Protein AF-A0A7D9E665-F1 (afdb_monomer_lite)

Radius of gyration: 18.68 Å; chains: 1; bounding box: 49×59×42 Å

Secondary structure (DSSP, 8-state):
-------SS-S-HHHHHHHHHHHH---TT----------S-EEEEEEES-EEE--TT-EETTEEPP---SEEEEEEEEEEEES-EEESS-SSTTSSEEEEEEEEEEEES-EEESS-EEEE----SSS---SEEEEEEEES-EEEE-SSTT-TTTSEEEE---TT-EEEEEEEES-EEEE-SS-GGGSEEEEE-TT--GGGEEEBTT-EETT-SSPPBPEEEESSS-PPPBPS-----HHHHH---------PPPP-----

Structure (mmCIF, N/CA/C/O backbone):
data_AF-A0A7D9E665-F1
#
_entry.id   AF-A0A7D9E665-F1
#
loop_
_atom_site.group_PDB
_atom_site.id
_atom_site.type_symbol
_atom_site.label_atom_id
_atom_site.label_alt_id
_atom_site.label_comp_id
_atom_site.label_asym_id
_atom_site.label_entity_id
_atom_site.label_seq_id
_atom_site.pdbx_PDB_ins_code
_atom_site.Cartn_x
_atom_site.Cartn_y
_atom_site.Cartn_z
_atom_site.occupancy
_atom_site.B_iso_or_equiv
_atom_site.auth_seq_id
_atom_site.auth_comp_id
_atom_site.auth_asym_id
_atom_site.auth_atom_id
_atom_site.pdbx_PDB_model_num
ATOM 1 N N . MET A 1 1 ? 23.423 -34.694 -14.752 1.00 39.94 1 MET A N 1
ATOM 2 C CA . MET A 1 1 ? 24.091 -34.025 -13.624 1.00 39.94 1 MET A CA 1
ATOM 3 C C . MET A 1 1 ? 24.308 -32.604 -14.064 1.00 39.94 1 MET A C 1
ATOM 5 O O . MET A 1 1 ? 24.976 -32.438 -15.066 1.00 39.94 1 MET A O 1
ATOM 9 N N . ASP A 1 2 ? 23.634 -31.665 -13.414 1.00 31.16 2 ASP A N 1
ATOM 10 C CA . ASP A 1 2 ? 24.161 -30.336 -13.101 1.00 31.16 2 ASP A CA 1
ATOM 11 C C . ASP A 1 2 ? 23.240 -29.773 -12.018 1.00 31.16 2 ASP A C 1
ATOM 13 O O . ASP A 1 2 ? 22.163 -29.234 -12.264 1.00 31.16 2 ASP A O 1
ATOM 17 N N . ASN A 1 3 ? 23.652 -30.073 -10.786 1.00 37.88 3 ASN A N 1
ATOM 18 C CA . ASN A 1 3 ? 23.242 -29.380 -9.582 1.00 37.88 3 ASN A CA 1
ATOM 19 C C . ASN A 1 3 ? 23.802 -27.963 -9.667 1.00 37.88 3 ASN A C 1
ATOM 21 O O . ASN A 1 3 ? 25.016 -27.817 -9.626 1.00 37.88 3 ASN A O 1
ATOM 25 N N . GLU A 1 4 ? 22.943 -26.952 -9.701 1.00 35.84 4 GLU A N 1
ATOM 26 C CA . GLU A 1 4 ? 23.262 -25.630 -9.153 1.00 35.84 4 GLU A CA 1
ATOM 27 C C . GLU A 1 4 ? 21.950 -24.901 -8.828 1.00 35.84 4 GLU A C 1
ATOM 29 O O . GLU A 1 4 ? 21.468 -24.008 -9.522 1.00 35.84 4 GLU A O 1
ATOM 34 N N . LEU A 1 5 ? 21.338 -25.343 -7.726 1.00 41.25 5 LEU A N 1
ATOM 35 C CA . LEU A 1 5 ? 20.416 -24.539 -6.930 1.00 41.25 5 LEU A CA 1
ATOM 36 C C . LEU A 1 5 ? 21.207 -23.360 -6.345 1.00 41.25 5 LEU A C 1
ATOM 38 O O . LEU A 1 5 ? 21.693 -23.417 -5.220 1.00 41.25 5 LEU A O 1
ATOM 42 N N . GLY A 1 6 ? 21.390 -22.310 -7.139 1.00 48.88 6 GLY A N 1
ATOM 43 C CA . GLY A 1 6 ? 22.057 -21.095 -6.692 1.00 48.88 6 GLY A CA 1
ATOM 44 C C . GLY A 1 6 ? 22.536 -20.252 -7.856 1.00 48.88 6 GLY A C 1
ATOM 45 O O . GLY A 1 6 ? 23.652 -20.425 -8.320 1.00 48.88 6 GLY A O 1
ATOM 46 N N . THR A 1 7 ? 21.735 -19.290 -8.313 1.00 35.81 7 THR A N 1
ATOM 47 C CA . THR A 1 7 ? 22.238 -18.293 -9.264 1.00 35.81 7 THR A CA 1
ATOM 48 C C . THR A 1 7 ? 21.791 -16.898 -8.867 1.00 35.81 7 THR A C 1
ATOM 50 O O . THR A 1 7 ? 20.633 -16.511 -9.004 1.00 35.81 7 THR A O 1
ATOM 53 N N . THR A 1 8 ? 22.766 -16.121 -8.416 1.00 40.16 8 THR A N 1
ATOM 54 C CA . THR A 1 8 ? 22.749 -14.684 -8.122 1.00 40.16 8 THR A CA 1
ATOM 55 C C . THR A 1 8 ? 22.460 -13.793 -9.343 1.00 40.16 8 THR A C 1
ATOM 57 O O . THR A 1 8 ? 22.492 -12.570 -9.217 1.00 40.16 8 THR A O 1
ATOM 60 N N . TYR A 1 9 ? 22.167 -14.362 -10.521 1.00 37.53 9 TYR A N 1
ATOM 61 C CA . TYR A 1 9 ? 21.833 -13.638 -11.750 1.00 37.53 9 TYR A CA 1
ATOM 62 C C . TYR A 1 9 ? 21.209 -14.561 -12.818 1.00 37.53 9 TYR A C 1
ATOM 64 O O . TYR A 1 9 ? 21.547 -15.739 -12.900 1.00 37.53 9 TYR A O 1
ATOM 72 N N . TRP A 1 10 ? 20.340 -14.006 -13.677 1.00 47.50 10 TRP A N 1
ATOM 73 C CA . TRP A 1 10 ? 19.713 -14.713 -14.800 1.00 47.50 10 TRP A CA 1
ATOM 74 C C . TRP A 1 10 ? 20.340 -14.285 -16.139 1.00 47.50 10 TRP A C 1
ATOM 76 O O . TRP A 1 10 ? 20.175 -13.131 -16.533 1.00 47.50 10 TRP A O 1
ATOM 86 N N . PRO A 1 11 ? 21.002 -15.190 -16.889 1.00 42.31 11 PRO A N 1
ATOM 87 C CA . PRO A 1 11 ? 21.784 -14.825 -18.074 1.00 42.31 11 PRO A CA 1
ATOM 88 C C . PRO A 1 11 ? 20.953 -14.315 -19.256 1.00 42.31 11 PRO A C 1
ATOM 90 O O . PRO A 1 11 ? 21.478 -13.601 -20.104 1.00 42.31 11 PRO A O 1
ATOM 93 N N . THR A 1 12 ? 19.664 -14.660 -19.334 1.00 48.09 12 THR A N 1
ATOM 94 C CA . THR A 1 12 ? 18.741 -14.093 -20.327 1.00 48.09 12 THR A CA 1
ATOM 95 C C . THR A 1 12 ? 17.332 -13.970 -19.760 1.00 48.09 12 THR A C 1
ATOM 97 O O . THR A 1 12 ? 16.910 -14.772 -18.921 1.00 48.09 12 THR A O 1
ATOM 100 N N . LEU A 1 13 ? 16.572 -13.010 -20.293 1.00 49.53 13 LEU A N 1
ATOM 101 C CA . LEU A 1 13 ? 15.154 -12.837 -19.985 1.00 49.53 13 LEU A CA 1
ATOM 102 C C . LEU A 1 13 ? 14.343 -14.111 -20.279 1.00 49.53 13 LEU A C 1
ATOM 104 O O . LEU A 1 13 ? 13.532 -14.540 -19.465 1.00 49.53 13 LEU A O 1
ATOM 108 N N . LYS A 1 14 ? 14.626 -14.769 -21.407 1.00 53.44 14 LYS A N 1
ATOM 109 C CA . LYS A 1 14 ? 13.969 -16.018 -21.808 1.00 53.44 14 LYS A CA 1
ATOM 110 C C . LYS A 1 14 ? 14.154 -17.134 -20.775 1.00 53.44 14 LYS A C 1
ATOM 112 O O . LYS A 1 14 ? 13.182 -17.800 -20.443 1.00 53.44 14 LYS A O 1
ATOM 117 N N . ARG A 1 15 ? 15.365 -17.310 -20.226 1.00 57.50 15 ARG A N 1
ATOM 118 C CA . ARG A 1 15 ? 15.629 -18.326 -19.190 1.00 57.50 15 ARG A CA 1
ATOM 119 C C . ARG A 1 15 ? 14.951 -18.005 -17.860 1.00 57.50 15 ARG A C 1
ATOM 121 O O . ARG A 1 15 ? 14.381 -18.910 -17.264 1.00 57.50 15 ARG A O 1
ATOM 128 N N . LYS A 1 16 ? 14.955 -16.734 -17.429 1.00 56.84 16 LYS A N 1
ATOM 129 C CA . LYS A 1 16 ? 14.211 -16.300 -16.231 1.00 56.84 16 LYS A CA 1
ATOM 130 C C . LYS A 1 16 ? 12.720 -16.619 -16.380 1.00 56.84 16 LYS A C 1
ATOM 132 O O . LYS A 1 16 ? 12.120 -17.167 -15.468 1.00 56.84 16 LYS A O 1
ATOM 137 N N . LEU A 1 17 ? 12.145 -1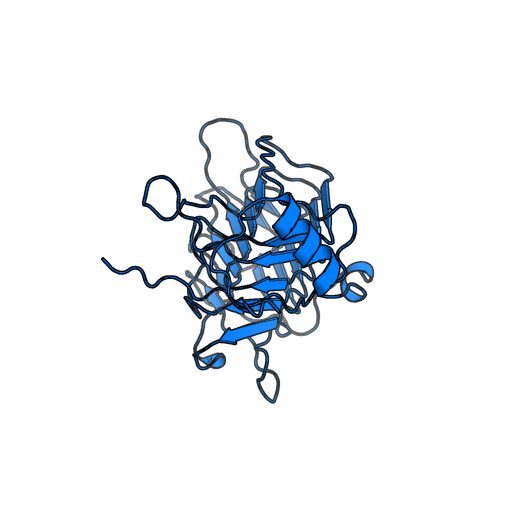6.321 -17.545 1.00 56.56 17 LEU A N 1
ATOM 138 C CA . LEU A 1 17 ? 10.737 -16.590 -17.833 1.00 56.56 17 LEU A CA 1
ATOM 139 C C . LEU A 1 17 ? 10.417 -18.079 -17.879 1.00 56.56 17 LEU A C 1
ATOM 141 O O . LEU A 1 17 ? 9.432 -18.495 -17.291 1.00 56.56 17 LEU A O 1
ATOM 145 N N . GLN A 1 18 ? 11.253 -18.887 -18.529 1.00 60.47 18 GLN A N 1
ATOM 146 C CA . GLN A 1 18 ? 11.070 -20.340 -18.563 1.00 60.47 18 GLN A CA 1
ATOM 147 C C . GLN A 1 18 ? 11.129 -20.958 -17.161 1.00 60.47 18 GLN A C 1
ATOM 149 O O . GLN A 1 18 ? 10.295 -21.795 -16.840 1.00 60.47 18 GLN A O 1
ATOM 154 N N . PHE A 1 19 ? 12.062 -20.515 -16.313 1.00 63.69 19 PHE A N 1
ATOM 155 C CA . PHE A 1 19 ? 12.138 -20.960 -14.921 1.00 63.69 19 PHE A CA 1
ATOM 156 C C . PHE A 1 19 ? 10.894 -20.549 -14.121 1.00 63.69 19 PHE A C 1
ATOM 158 O O . PHE A 1 19 ? 10.254 -21.400 -13.519 1.00 63.69 19 PHE A O 1
ATOM 165 N N . LEU A 1 20 ? 10.502 -19.269 -14.157 1.00 59.12 20 LEU A N 1
ATOM 166 C CA . LEU A 1 20 ? 9.333 -18.784 -13.412 1.00 59.12 20 LEU A CA 1
ATOM 167 C C . LEU A 1 20 ? 8.027 -19.446 -13.883 1.00 59.12 20 LEU A C 1
ATOM 169 O O . LEU A 1 20 ? 7.190 -19.782 -13.055 1.00 59.12 20 LEU A O 1
ATOM 173 N N . LYS A 1 21 ? 7.863 -19.686 -15.189 1.00 61.12 21 LYS A N 1
ATOM 174 C CA . LYS A 1 21 ? 6.714 -20.425 -15.734 1.00 61.12 21 LYS A CA 1
ATOM 175 C C . LYS A 1 21 ? 6.645 -21.852 -15.202 1.00 61.12 21 LYS A C 1
ATOM 177 O O . LYS A 1 21 ? 5.575 -22.291 -14.801 1.00 61.12 21 LYS A O 1
ATOM 182 N N . ASN A 1 22 ? 7.779 -22.547 -15.166 1.00 66.00 22 ASN A N 1
ATOM 183 C CA . ASN A 1 22 ? 7.822 -23.957 -14.793 1.00 66.00 22 ASN A CA 1
ATOM 184 C C . ASN A 1 22 ? 7.747 -24.182 -13.275 1.00 66.00 22 ASN A C 1
ATOM 186 O O . ASN A 1 22 ? 7.081 -25.110 -12.838 1.00 66.00 22 ASN A O 1
ATOM 190 N N . GLU A 1 23 ? 8.407 -23.344 -12.474 1.00 65.06 23 GLU A N 1
ATOM 191 C CA . GLU A 1 23 ? 8.486 -23.529 -11.016 1.00 65.06 23 GLU A CA 1
ATOM 192 C C . GLU A 1 23 ? 7.331 -22.859 -10.261 1.00 65.06 23 GLU A C 1
ATOM 194 O O . GLU A 1 23 ? 6.952 -23.307 -9.183 1.00 65.06 23 GLU A O 1
ATOM 199 N N . LEU A 1 24 ? 6.766 -21.777 -10.810 1.00 59.22 24 LEU A N 1
ATOM 200 C CA . LEU A 1 24 ? 5.690 -21.013 -10.169 1.00 59.22 24 LEU A CA 1
ATOM 201 C C . LEU A 1 24 ? 4.350 -21.120 -10.916 1.00 59.22 24 LEU A C 1
ATOM 203 O O . LEU A 1 24 ? 3.408 -20.423 -10.548 1.00 59.22 24 LEU A O 1
ATOM 207 N N . ASN A 1 25 ? 4.250 -21.977 -11.944 1.00 60.62 25 ASN A N 1
ATOM 208 C CA . ASN A 1 25 ? 3.056 -22.154 -12.786 1.00 60.62 25 ASN A CA 1
ATOM 209 C C . ASN A 1 25 ? 2.488 -20.828 -13.332 1.00 60.62 25 ASN A C 1
ATOM 211 O O . ASN A 1 25 ? 1.275 -20.619 -13.365 1.00 60.62 25 ASN A O 1
ATOM 215 N N . LEU A 1 26 ? 3.369 -19.912 -13.735 1.00 56.44 26 LEU A N 1
ATOM 216 C CA . LEU A 1 26 ? 2.976 -18.612 -14.281 1.00 56.44 26 LEU A CA 1
ATOM 217 C C . LEU A 1 26 ? 2.446 -18.745 -15.716 1.00 56.44 26 LEU A C 1
ATOM 219 O O . LEU A 1 26 ? 3.029 -19.455 -16.538 1.00 56.44 26 LEU A O 1
ATOM 223 N N . CYS A 1 27 ? 1.369 -18.025 -16.033 1.00 44.09 27 CYS A N 1
ATOM 224 C CA . CYS A 1 27 ? 0.785 -17.990 -17.376 1.00 44.09 27 CYS A CA 1
ATOM 225 C C . CYS A 1 27 ? 1.640 -17.156 -18.348 1.00 44.09 27 CYS A C 1
ATOM 227 O O . CYS A 1 27 ? 2.520 -16.387 -17.948 1.00 44.09 27 CYS A O 1
ATOM 229 N N . ASP A 1 28 ? 1.384 -17.306 -19.652 1.00 41.88 28 ASP A N 1
ATOM 230 C CA . ASP A 1 28 ? 2.263 -16.808 -20.716 1.00 41.88 28 ASP A CA 1
ATOM 231 C C . ASP A 1 28 ? 2.523 -15.289 -20.722 1.00 41.88 28 ASP A C 1
ATOM 233 O O . ASP A 1 28 ? 3.567 -14.873 -21.234 1.00 41.88 28 ASP A O 1
ATOM 237 N N . ASP A 1 29 ? 1.669 -14.500 -20.067 1.00 39.62 29 ASP A N 1
ATOM 238 C CA . ASP A 1 29 ? 1.711 -13.031 -20.036 1.00 39.62 29 ASP A CA 1
ATOM 239 C C . ASP A 1 29 ? 2.678 -12.431 -18.995 1.00 39.62 29 ASP A C 1
ATOM 241 O O . ASP A 1 29 ? 2.885 -11.216 -18.926 1.00 39.62 29 ASP A O 1
ATOM 245 N N . GLN A 1 30 ? 3.337 -13.260 -18.187 1.00 48.53 30 GLN A N 1
ATOM 246 C CA . GLN A 1 30 ? 4.165 -12.793 -17.071 1.00 48.53 30 GLN A CA 1
ATOM 247 C C . GLN A 1 30 ? 5.642 -12.662 -17.479 1.00 48.53 30 GLN A C 1
ATOM 249 O O . GLN A 1 30 ? 6.515 -13.390 -17.015 1.00 48.53 30 GLN A O 1
ATOM 254 N N . GLY A 1 31 ? 5.887 -11.714 -18.394 1.00 40.06 31 GLY A N 1
ATOM 255 C CA . GLY A 1 31 ? 7.179 -11.193 -18.865 1.00 40.06 31 GLY A CA 1
ATOM 256 C C . GLY A 1 31 ? 7.863 -10.239 -17.873 1.00 40.06 31 GLY A C 1
ATOM 257 O O . GLY A 1 31 ? 7.204 -9.584 -17.081 1.00 40.06 31 GLY A O 1
ATOM 258 N N . PHE A 1 32 ? 9.188 -10.071 -17.917 1.00 41.19 32 PHE A N 1
ATOM 259 C CA . PHE A 1 32 ? 9.800 -8.848 -17.372 1.00 41.19 32 PHE A CA 1
ATOM 260 C C . PHE A 1 32 ? 9.382 -7.686 -18.275 1.00 41.19 32 PHE A C 1
ATOM 262 O O . PHE A 1 32 ? 9.813 -7.613 -19.427 1.00 41.19 32 PHE A O 1
ATOM 269 N N . TRP A 1 33 ? 8.554 -6.790 -17.754 1.00 42.81 33 TRP A N 1
ATOM 270 C CA . TRP A 1 33 ? 8.136 -5.588 -18.456 1.00 42.81 33 TRP A CA 1
ATOM 271 C C . TRP A 1 33 ? 8.992 -4.416 -17.982 1.00 42.81 33 TRP A C 1
ATOM 273 O O . TRP A 1 33 ? 9.065 -4.126 -16.791 1.00 42.81 33 TRP A O 1
ATOM 283 N N . LYS A 1 34 ? 9.628 -3.708 -18.919 1.00 36.47 34 LYS A N 1
ATOM 284 C CA . LYS A 1 34 ? 10.041 -2.321 -18.691 1.00 36.47 34 LYS A CA 1
ATOM 285 C C . LYS A 1 34 ? 8.936 -1.439 -19.259 1.00 36.47 34 LYS A C 1
ATOM 287 O O . LYS A 1 34 ? 9.065 -0.935 -20.370 1.00 36.47 34 LYS A O 1
ATOM 292 N N . SER A 1 35 ? 7.819 -1.317 -18.548 1.00 38.91 35 SER A N 1
ATOM 293 C CA . SER A 1 35 ? 6.768 -0.381 -18.944 1.00 38.91 35 SER A CA 1
ATOM 294 C C . SER A 1 35 ? 7.037 0.985 -18.326 1.00 38.91 35 SER A C 1
ATOM 296 O O . SER A 1 35 ? 7.153 1.113 -17.111 1.00 38.91 35 SER A O 1
ATOM 298 N N . SER A 1 36 ? 7.093 2.016 -19.160 1.00 37.44 36 SER A N 1
ATOM 299 C CA . SER A 1 36 ? 6.864 3.397 -18.749 1.00 37.44 36 SER A CA 1
ATOM 300 C C . SER A 1 36 ? 5.501 3.817 -19.287 1.00 37.44 36 SER A C 1
ATOM 302 O O . SER A 1 36 ? 5.356 3.944 -20.501 1.00 37.44 36 SER A O 1
ATOM 304 N N . ILE A 1 37 ? 4.525 4.081 -18.419 1.00 43.88 37 ILE A N 1
ATOM 305 C CA . ILE A 1 37 ? 3.397 4.943 -18.788 1.00 43.88 37 ILE A CA 1
ATOM 306 C C . ILE A 1 37 ? 3.675 6.295 -18.133 1.00 43.88 37 ILE A C 1
ATOM 308 O O . ILE A 1 37 ? 3.312 6.551 -16.993 1.00 43.88 37 ILE A O 1
ATOM 312 N N . TYR A 1 38 ? 4.392 7.160 -18.857 1.00 51.09 38 TYR A N 1
ATOM 313 C CA . TYR A 1 38 ? 4.547 8.573 -18.503 1.00 51.09 38 TYR A CA 1
ATOM 314 C C . TYR A 1 38 ? 3.425 9.379 -19.169 1.00 51.09 38 TYR A C 1
ATOM 316 O O . TYR A 1 38 ? 3.666 10.241 -20.013 1.00 51.09 38 TYR A O 1
ATOM 324 N N . HIS A 1 39 ? 2.176 9.075 -18.818 1.00 49.81 39 HIS A N 1
ATOM 325 C CA . HIS A 1 39 ? 1.048 9.942 -19.137 1.00 49.81 39 HIS A CA 1
ATOM 326 C C . HIS A 1 39 ? 0.684 10.757 -17.899 1.00 49.81 39 HIS A C 1
ATOM 328 O O . HIS A 1 39 ? 0.746 10.290 -16.765 1.00 49.81 39 HIS A O 1
ATOM 334 N N . GLY A 1 40 ? 0.396 12.041 -18.116 1.00 61.50 40 GLY A N 1
ATOM 335 C CA . GLY A 1 40 ? 0.148 12.986 -17.033 1.00 61.50 40 GLY A CA 1
ATOM 336 C C . GLY A 1 40 ? -1.125 12.705 -16.238 1.00 61.50 40 GLY A C 1
ATOM 337 O O . GLY A 1 40 ? -1.215 13.268 -15.156 1.00 61.50 40 GLY A O 1
ATOM 338 N N . PHE A 1 41 ? -2.034 11.876 -16.772 1.00 74.62 41 PHE A N 1
ATOM 339 C CA . PHE A 1 41 ? -3.345 11.517 -16.230 1.00 74.62 41 PHE A CA 1
ATOM 340 C C . PHE A 1 41 ? -3.645 10.039 -16.492 1.00 74.62 41 PHE A C 1
ATOM 342 O O . PHE A 1 41 ? -3.319 9.548 -17.574 1.00 74.62 41 PHE A O 1
ATOM 349 N N . ASN A 1 42 ? -4.256 9.357 -15.523 1.00 73.94 42 ASN A N 1
ATOM 350 C CA . ASN A 1 42 ? -4.575 7.926 -15.583 1.00 73.94 42 ASN A CA 1
ATOM 351 C C . ASN A 1 42 ? -6.032 7.708 -15.162 1.00 73.94 42 ASN A C 1
ATOM 353 O O . ASN A 1 42 ? -6.310 7.574 -13.975 1.00 73.94 42 ASN A O 1
ATOM 357 N N . ASN A 1 43 ? -6.956 7.697 -16.117 1.00 80.25 43 ASN A N 1
ATOM 358 C CA . ASN A 1 43 ? -8.383 7.601 -15.813 1.00 80.25 43 ASN A CA 1
ATOM 359 C C . ASN A 1 43 ? -8.934 6.223 -16.182 1.00 80.25 43 ASN A C 1
ATOM 361 O O . ASN A 1 43 ? -8.401 5.591 -17.098 1.00 80.25 43 ASN A O 1
ATOM 365 N N . ASP A 1 44 ? -9.982 5.784 -15.483 1.00 80.25 44 ASP A N 1
ATOM 366 C CA . ASP A 1 44 ? -10.772 4.583 -15.795 1.00 80.25 44 ASP A CA 1
ATOM 367 C C . ASP A 1 44 ? -9.885 3.355 -16.046 1.00 80.25 44 ASP A C 1
ATOM 369 O O . ASP A 1 44 ? -10.003 2.645 -17.047 1.00 80.25 44 ASP A O 1
ATOM 373 N N . SER A 1 45 ? -8.904 3.165 -15.163 1.00 79.00 45 SER A N 1
ATOM 374 C CA . SER A 1 45 ? -7.803 2.222 -15.357 1.00 79.00 45 SER A CA 1
ATOM 375 C C . SER A 1 45 ? -7.841 1.123 -14.304 1.00 79.00 45 SER A C 1
ATOM 377 O O . SER A 1 45 ? -8.034 1.388 -13.121 1.00 79.00 45 SER A O 1
ATOM 379 N N . ALA A 1 46 ? -7.588 -0.112 -14.724 1.00 80.12 46 ALA A N 1
ATOM 380 C CA . ALA A 1 46 ? -7.487 -1.259 -13.834 1.00 80.12 46 ALA A CA 1
ATOM 381 C C . ALA A 1 46 ? -6.132 -1.949 -14.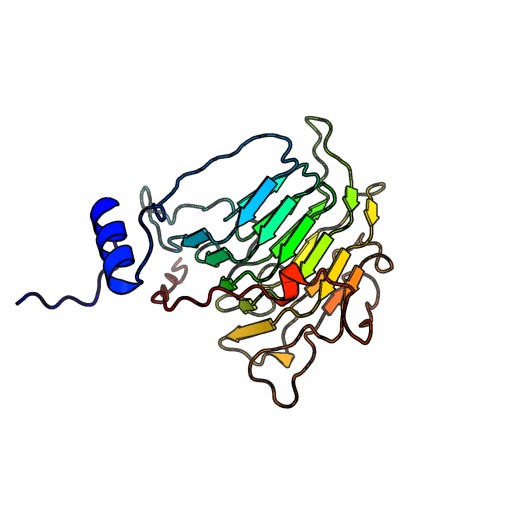033 1.00 80.12 46 ALA A C 1
ATOM 383 O O . ALA A 1 46 ? -5.746 -2.272 -15.158 1.00 80.12 46 ALA A O 1
ATOM 384 N N . ILE A 1 47 ? -5.393 -2.150 -12.943 1.00 82.44 47 ILE A N 1
ATOM 385 C CA . ILE A 1 47 ? -4.128 -2.886 -12.909 1.00 82.44 47 ILE A CA 1
ATOM 386 C C . ILE A 1 47 ? -4.319 -4.028 -11.923 1.00 82.44 47 ILE A C 1
ATOM 388 O O . ILE A 1 47 ? -4.266 -3.829 -10.709 1.00 82.44 47 ILE A O 1
ATOM 392 N N . GLU A 1 48 ? -4.579 -5.217 -12.454 1.00 81.69 48 GLU A N 1
ATOM 393 C CA . GLU A 1 48 ? -5.092 -6.324 -11.652 1.00 81.69 48 GLU A CA 1
ATOM 394 C C . GLU A 1 48 ? -4.295 -7.606 -11.887 1.00 81.69 48 GLU A C 1
ATOM 396 O O . GLU A 1 48 ? -3.915 -7.897 -13.023 1.00 81.69 48 GLU A O 1
ATOM 401 N N . LYS A 1 49 ? -4.066 -8.393 -10.828 1.00 80.62 49 LYS A N 1
ATOM 402 C CA . LYS A 1 49 ? -3.514 -9.763 -10.924 1.00 80.62 49 LYS A CA 1
ATOM 403 C C . LYS A 1 49 ? -2.111 -9.856 -11.541 1.00 80.62 49 LYS A C 1
ATOM 405 O O . LYS A 1 49 ? -1.747 -10.870 -12.139 1.00 80.62 49 LYS A O 1
ATOM 410 N N . ASN A 1 50 ? -1.293 -8.813 -11.386 1.00 79.75 50 ASN A N 1
ATOM 411 C CA . ASN A 1 50 ? 0.075 -8.770 -11.911 1.00 79.75 50 ASN A CA 1
ATOM 412 C C . ASN A 1 50 ? 1.123 -9.195 -10.876 1.00 79.75 50 ASN A C 1
ATOM 414 O O . ASN A 1 50 ? 0.914 -9.111 -9.667 1.00 79.75 50 ASN A O 1
ATOM 418 N N . ILE A 1 51 ? 2.307 -9.573 -11.367 1.00 82.44 51 ILE A N 1
ATOM 419 C CA . ILE A 1 51 ? 3.504 -9.816 -10.552 1.00 82.44 51 ILE A CA 1
ATOM 420 C C . ILE A 1 51 ? 4.568 -8.772 -10.904 1.00 82.44 51 ILE A C 1
ATOM 422 O O . ILE A 1 51 ? 5.237 -8.857 -11.934 1.00 82.44 51 ILE A O 1
ATOM 426 N N . PHE A 1 52 ? 4.777 -7.814 -10.009 1.00 83.25 52 PHE A N 1
ATOM 427 C CA . PHE A 1 52 ? 5.875 -6.855 -10.036 1.00 83.25 52 PHE A CA 1
ATOM 428 C C . PHE A 1 52 ? 7.043 -7.412 -9.214 1.00 83.25 52 PHE A C 1
ATOM 430 O O . PHE A 1 52 ? 7.100 -7.265 -7.995 1.00 83.25 52 PHE A O 1
ATOM 437 N N . ASN A 1 53 ? 7.991 -8.073 -9.881 1.00 79.69 53 ASN A N 1
ATOM 438 C CA . ASN A 1 53 ? 9.161 -8.679 -9.237 1.00 79.69 53 ASN A CA 1
ATOM 439 C C . ASN A 1 53 ? 10.454 -7.961 -9.648 1.00 79.69 53 ASN A C 1
ATOM 441 O O . ASN A 1 53 ? 11.148 -8.365 -10.594 1.00 79.69 53 ASN A O 1
ATOM 445 N N . GLY A 1 54 ? 10.756 -6.880 -8.928 1.00 76.62 54 GLY A N 1
ATOM 446 C CA . GLY A 1 54 ? 11.992 -6.123 -9.053 1.00 76.62 54 GLY A CA 1
ATOM 447 C C . GLY A 1 54 ? 13.203 -6.929 -8.582 1.00 76.62 54 GLY A C 1
ATOM 448 O O . GLY A 1 54 ? 13.115 -7.773 -7.693 1.00 76.62 54 GLY A O 1
ATOM 449 N N . SER A 1 55 ? 14.360 -6.674 -9.193 1.00 73.44 55 SER A N 1
ATOM 450 C CA . SER A 1 55 ? 15.638 -7.231 -8.740 1.00 73.44 55 SER A CA 1
ATOM 451 C C . SER A 1 55 ? 16.319 -6.204 -7.830 1.00 73.44 55 SER A C 1
ATOM 453 O O . SER A 1 55 ? 16.922 -5.264 -8.360 1.00 73.44 55 SER A O 1
ATOM 455 N N . PRO A 1 56 ? 16.262 -6.345 -6.491 1.00 64.88 56 PRO A N 1
ATOM 456 C CA . PRO A 1 56 ? 16.796 -5.340 -5.570 1.00 64.88 56 PRO A CA 1
ATOM 457 C C . PRO A 1 56 ? 18.295 -5.101 -5.795 1.00 64.88 56 PRO A C 1
ATOM 459 O O . PRO A 1 56 ? 18.739 -3.959 -5.768 1.00 64.88 56 PRO A O 1
ATOM 462 N N . ASN A 1 57 ? 19.035 -6.147 -6.177 1.00 69.19 57 ASN A N 1
ATOM 463 C CA . ASN A 1 57 ? 20.484 -6.126 -6.401 1.00 69.19 57 ASN A CA 1
ATOM 464 C C . ASN A 1 57 ? 20.899 -5.993 -7.881 1.00 69.19 57 ASN A C 1
ATOM 466 O O . ASN A 1 57 ? 21.984 -6.444 -8.248 1.00 69.19 57 ASN A O 1
ATOM 470 N N . TYR A 1 58 ? 20.046 -5.468 -8.769 1.00 69.56 58 TYR A N 1
ATOM 471 C CA . TYR A 1 58 ? 20.449 -5.288 -10.169 1.00 69.56 58 TYR A CA 1
ATOM 472 C C . TYR A 1 58 ? 21.601 -4.276 -10.256 1.00 69.56 58 TYR A C 1
ATOM 474 O O . TYR A 1 58 ? 21.448 -3.138 -9.830 1.00 69.56 58 TYR A O 1
ATOM 482 N N . VAL A 1 59 ? 22.754 -4.697 -10.785 1.00 66.88 59 VAL A N 1
ATOM 483 C CA . VAL A 1 59 ? 23.944 -3.851 -10.946 1.00 66.88 59 VAL A CA 1
ATOM 484 C C . VAL A 1 59 ? 24.094 -3.463 -12.410 1.00 66.88 59 VAL A C 1
ATOM 486 O O . VAL A 1 59 ? 24.118 -4.327 -13.287 1.00 66.88 59 VAL A O 1
ATOM 489 N N . ARG A 1 60 ? 24.266 -2.168 -12.668 1.00 68.50 60 ARG A N 1
ATOM 490 C CA . ARG A 1 60 ? 24.583 -1.616 -13.984 1.00 68.50 60 ARG A CA 1
ATOM 491 C C . ARG A 1 60 ? 25.752 -0.652 -13.837 1.00 68.50 60 ARG A C 1
ATOM 493 O O . ARG A 1 60 ? 25.762 0.180 -12.940 1.00 68.50 60 ARG A O 1
ATOM 500 N N . ASN A 1 61 ? 26.757 -0.782 -14.702 1.00 80.06 61 ASN A N 1
ATOM 501 C CA . ASN A 1 61 ? 27.974 0.043 -14.671 1.00 80.06 61 ASN A CA 1
ATOM 502 C C . ASN A 1 61 ? 28.685 0.070 -13.299 1.00 80.06 61 ASN A C 1
ATOM 504 O O . ASN A 1 61 ? 29.249 1.085 -12.908 1.00 80.06 61 ASN A O 1
ATOM 508 N N . GLY A 1 62 ? 28.662 -1.049 -12.567 1.00 77.88 62 GLY A N 1
ATOM 509 C CA . GLY A 1 62 ? 29.359 -1.192 -11.283 1.00 77.88 62 GLY A CA 1
ATOM 510 C C . GLY A 1 62 ? 28.601 -0.666 -10.059 1.00 77.88 62 GLY A C 1
ATOM 511 O O . GLY A 1 62 ? 29.071 -0.870 -8.945 1.00 77.88 62 GLY A O 1
ATOM 512 N N . SER A 1 63 ? 27.420 -0.067 -10.231 1.00 74.44 63 SER A N 1
ATOM 513 C CA . SER A 1 63 ? 26.552 0.389 -9.138 1.00 74.44 63 SER A CA 1
ATOM 514 C C . SER A 1 63 ? 25.216 -0.348 -9.133 1.00 74.44 63 SER A C 1
ATOM 516 O O . SER A 1 63 ? 24.731 -0.764 -10.188 1.00 74.44 63 SER A O 1
ATOM 518 N N . ILE A 1 64 ? 24.596 -0.485 -7.959 1.00 71.81 64 ILE A N 1
ATOM 519 C CA . ILE A 1 64 ? 23.193 -0.908 -7.871 1.00 71.81 64 ILE A CA 1
ATOM 520 C C . ILE A 1 64 ? 22.347 0.118 -8.636 1.00 71.81 64 ILE A C 1
ATOM 522 O O . ILE A 1 64 ? 22.435 1.317 -8.378 1.00 71.81 64 ILE A O 1
ATOM 526 N N . GLU A 1 65 ? 21.573 -0.350 -9.612 1.00 73.56 65 GLU A N 1
ATOM 527 C CA . GLU A 1 65 ? 20.697 0.498 -10.414 1.00 73.56 65 GLU A CA 1
ATOM 528 C C . GLU A 1 65 ? 19.558 1.009 -9.529 1.00 73.56 65 GLU A C 1
ATOM 530 O O . GLU A 1 65 ? 18.845 0.240 -8.867 1.00 73.56 65 GLU A O 1
ATOM 535 N N . HIS A 1 66 ? 19.370 2.323 -9.564 1.00 76.12 66 HIS A N 1
ATOM 536 C CA . HIS A 1 66 ? 18.221 2.962 -8.955 1.00 76.12 66 HIS A CA 1
ATOM 537 C C . HIS A 1 66 ? 16.933 2.532 -9.665 1.00 76.12 66 HIS A C 1
ATOM 539 O O . HIS A 1 66 ? 16.845 2.560 -10.895 1.00 76.12 66 HIS A O 1
ATOM 545 N N . LYS A 1 67 ? 15.921 2.152 -8.887 1.00 77.94 67 LYS A N 1
ATOM 546 C CA . LYS A 1 67 ? 14.609 1.751 -9.395 1.00 77.94 67 LYS A CA 1
ATOM 547 C C . LYS A 1 67 ? 13.609 2.819 -8.973 1.00 77.94 67 LYS A C 1
ATOM 549 O O . LYS A 1 67 ? 13.404 3.000 -7.783 1.00 77.94 67 LYS A O 1
ATOM 554 N N . ASP A 1 68 ? 13.014 3.508 -9.940 1.00 78.62 68 ASP A N 1
ATOM 555 C CA . ASP A 1 68 ? 12.016 4.553 -9.686 1.00 78.62 68 ASP A CA 1
ATOM 556 C C . ASP A 1 68 ? 10.604 3.953 -9.712 1.00 78.62 68 ASP A C 1
ATOM 558 O O . ASP A 1 68 ? 10.026 3.781 -10.781 1.00 78.62 68 ASP A O 1
ATOM 562 N N . HIS A 1 69 ? 10.101 3.623 -8.524 1.00 87.50 69 HIS A N 1
ATOM 563 C CA . HIS A 1 69 ? 8.786 3.079 -8.175 1.00 87.50 69 HIS A CA 1
ATOM 564 C C . HIS A 1 69 ? 8.419 1.749 -8.859 1.00 87.50 69 HIS A C 1
ATOM 566 O O . HIS A 1 69 ? 8.802 1.468 -9.993 1.00 87.50 69 HIS A O 1
ATOM 572 N N . ALA A 1 70 ? 7.669 0.883 -8.169 1.00 87.50 70 ALA A N 1
ATOM 573 C CA . ALA A 1 70 ? 7.092 -0.299 -8.817 1.00 87.50 70 ALA A CA 1
ATOM 574 C C . ALA A 1 70 ? 5.980 0.127 -9.771 1.00 87.50 70 ALA A C 1
ATOM 576 O O . ALA A 1 70 ? 5.903 -0.318 -10.916 1.00 87.50 70 ALA A O 1
ATOM 577 N N . VAL A 1 71 ? 5.146 1.039 -9.275 1.00 88.38 71 VAL A N 1
ATOM 578 C CA . VAL A 1 71 ? 4.037 1.647 -9.993 1.00 88.38 71 VAL A CA 1
ATOM 579 C C . VAL A 1 71 ? 3.938 3.100 -9.556 1.00 88.38 71 VAL A C 1
ATOM 581 O O . VAL A 1 71 ? 4.032 3.397 -8.365 1.00 88.38 71 VAL A O 1
ATOM 584 N N . TYR A 1 72 ? 3.734 4.006 -10.512 1.00 86.88 72 TYR A N 1
ATOM 585 C CA . TYR A 1 72 ? 3.518 5.421 -10.231 1.00 86.88 72 TYR A CA 1
ATOM 586 C C . TYR A 1 72 ? 2.240 5.921 -10.912 1.00 86.88 72 TYR A C 1
ATOM 588 O O . TYR A 1 72 ? 2.218 6.216 -12.104 1.00 86.88 72 TYR A O 1
ATOM 596 N N . LEU A 1 73 ? 1.176 6.021 -10.121 1.00 86.81 73 LEU A N 1
ATOM 597 C CA . LEU A 1 73 ? -0.150 6.487 -10.506 1.00 86.81 73 LEU A CA 1
ATOM 598 C C . LEU A 1 73 ? -0.230 7.995 -10.268 1.00 86.81 73 LEU A C 1
ATOM 600 O O . LEU A 1 73 ? 0.011 8.473 -9.157 1.00 86.81 73 LEU A O 1
ATOM 604 N N . LYS A 1 74 ? -0.544 8.762 -11.311 1.00 85.06 74 LYS A N 1
ATOM 605 C CA . LYS A 1 74 ? -0.520 10.229 -11.271 1.00 85.06 74 LYS A CA 1
ATOM 606 C C . LYS A 1 74 ? -1.764 10.816 -11.932 1.00 85.06 74 LYS A C 1
ATOM 608 O O . LYS A 1 74 ? -2.069 10.412 -13.049 1.00 85.06 74 LYS A O 1
ATOM 613 N N . ALA A 1 75 ? -2.402 11.809 -11.302 1.00 87.44 75 ALA A N 1
ATOM 614 C CA . ALA A 1 75 ? -3.553 12.528 -11.878 1.00 87.44 75 ALA A CA 1
ATOM 615 C C . ALA A 1 75 ? -4.635 11.558 -12.353 1.00 87.44 75 ALA A C 1
ATOM 617 O O . ALA A 1 75 ? -5.013 11.540 -13.522 1.00 87.44 75 ALA A O 1
ATOM 618 N N . PHE A 1 76 ? -5.030 10.677 -11.444 1.00 88.31 76 PHE A N 1
ATOM 619 C CA . PHE A 1 76 ? -5.954 9.603 -11.749 1.00 88.31 76 PHE A CA 1
ATOM 620 C C . PHE A 1 76 ? -7.395 9.970 -11.399 1.00 88.31 76 PHE A C 1
ATOM 622 O O . PHE A 1 76 ? -7.638 10.820 -10.538 1.00 88.31 76 PHE A O 1
ATOM 629 N N . HIS A 1 77 ? -8.320 9.287 -12.058 1.00 90.94 77 HIS A N 1
ATOM 630 C CA . HIS A 1 77 ? -9.741 9.260 -11.739 1.00 90.94 77 HIS A CA 1
ATOM 631 C C . HIS A 1 77 ? -10.244 7.836 -11.973 1.00 90.94 77 HIS A C 1
ATOM 633 O O . HIS A 1 77 ? -9.978 7.293 -13.045 1.00 90.94 77 HIS A O 1
ATOM 639 N N . ASN A 1 78 ? -10.946 7.242 -11.010 1.00 89.38 78 ASN A N 1
ATOM 640 C CA . ASN A 1 78 ? -11.505 5.891 -11.127 1.00 89.38 78 ASN A CA 1
ATOM 641 C C . ASN A 1 78 ? -10.431 4.840 -11.490 1.00 89.38 78 ASN A C 1
ATOM 643 O O . ASN A 1 78 ? -10.355 4.349 -12.620 1.00 89.38 78 ASN A O 1
ATOM 647 N N . LEU A 1 79 ? -9.538 4.546 -10.540 1.00 88.62 79 LEU A N 1
ATOM 648 C CA . LEU A 1 79 ? -8.414 3.631 -10.744 1.00 88.62 79 LEU A CA 1
ATOM 649 C C . LEU A 1 79 ? -8.415 2.485 -9.734 1.00 88.62 79 LEU A C 1
ATOM 651 O O . LEU A 1 79 ? -8.400 2.710 -8.526 1.00 88.62 79 LEU A O 1
ATOM 655 N N . ASN A 1 80 ? -8.316 1.258 -10.241 1.00 87.44 80 ASN A N 1
ATOM 656 C CA . ASN A 1 80 ? -8.201 0.046 -9.435 1.00 87.44 80 ASN A CA 1
ATOM 657 C C . ASN A 1 80 ? -6.798 -0.563 -9.548 1.00 87.44 80 ASN A C 1
ATOM 659 O O . ASN A 1 80 ? -6.292 -0.801 -10.644 1.00 87.44 80 ASN A O 1
ATOM 663 N N . PHE A 1 81 ? -6.172 -0.839 -8.408 1.00 92.06 81 PHE A N 1
ATOM 664 C CA . PHE A 1 81 ? -4.925 -1.588 -8.282 1.00 92.06 81 PHE A CA 1
ATOM 665 C C . PHE A 1 81 ? -5.164 -2.778 -7.348 1.00 92.06 81 PHE A C 1
ATOM 667 O O . PHE A 1 81 ? -5.095 -2.640 -6.121 1.00 92.06 81 PHE A O 1
ATOM 674 N N . THR A 1 82 ? -5.516 -3.933 -7.915 1.00 92.00 82 THR A N 1
ATOM 675 C CA . THR A 1 82 ? -6.084 -5.056 -7.152 1.00 92.00 82 THR A CA 1
ATOM 676 C C . THR A 1 82 ? -5.381 -6.390 -7.385 1.00 92.00 82 THR A C 1
ATOM 678 O O . THR A 1 82 ? -4.907 -6.687 -8.478 1.00 92.00 82 THR A O 1
ATOM 681 N N . GLU A 1 83 ? -5.304 -7.227 -6.349 1.00 89.94 83 GLU A N 1
ATOM 682 C CA . GLU A 1 83 ? -4.779 -8.602 -6.452 1.00 89.94 83 GLU A CA 1
ATOM 683 C C . GLU A 1 83 ? -3.375 -8.700 -7.090 1.00 89.94 83 GLU A C 1
ATOM 685 O O . GLU A 1 83 ? -3.044 -9.698 -7.723 1.00 89.94 83 GLU A O 1
ATOM 690 N N . ASN A 1 84 ? -2.527 -7.675 -6.952 1.00 89.56 84 ASN A N 1
ATOM 691 C CA . ASN A 1 84 ? -1.160 -7.692 -7.473 1.00 89.56 84 ASN A CA 1
ATOM 692 C C . ASN A 1 84 ? -0.160 -8.161 -6.411 1.00 89.56 84 ASN A C 1
ATOM 694 O O . ASN A 1 84 ? -0.345 -7.947 -5.215 1.00 89.56 84 ASN A O 1
ATOM 698 N N . TYR A 1 85 ? 0.951 -8.735 -6.859 1.00 91.12 85 TYR A N 1
ATOM 699 C CA . TYR A 1 85 ? 2.121 -9.027 -6.036 1.00 91.12 85 TYR A CA 1
ATOM 700 C C . TYR A 1 85 ? 3.241 -8.043 -6.368 1.00 91.12 85 TYR A C 1
ATOM 702 O O . TYR A 1 85 ? 3.620 -7.924 -7.532 1.00 91.12 85 TYR A O 1
ATOM 710 N N . VAL A 1 86 ? 3.795 -7.352 -5.374 1.00 91.62 86 VAL A N 1
ATOM 711 C CA . VAL A 1 86 ? 4.813 -6.311 -5.561 1.00 91.62 86 VAL A CA 1
ATOM 712 C C . VAL A 1 86 ? 5.992 -6.547 -4.635 1.00 91.62 86 VAL A C 1
ATOM 714 O O . VAL A 1 86 ? 5.812 -6.625 -3.428 1.00 91.62 86 VAL A O 1
ATOM 717 N N . ARG A 1 87 ? 7.209 -6.617 -5.186 1.00 88.00 87 ARG A N 1
ATOM 718 C CA . ARG A 1 87 ? 8.442 -6.733 -4.395 1.00 88.00 87 ARG A CA 1
ATOM 719 C C . ARG A 1 87 ? 9.676 -6.213 -5.103 1.00 88.00 87 ARG A C 1
ATOM 721 O O . ARG A 1 87 ? 9.732 -6.172 -6.332 1.00 88.00 87 ARG A O 1
ATOM 728 N N . GLY A 1 88 ? 10.730 -5.979 -4.326 1.00 80.94 88 GLY A N 1
ATOM 729 C CA . GLY A 1 88 ? 12.076 -5.745 -4.851 1.00 80.94 88 GLY A CA 1
ATOM 730 C C . GLY A 1 88 ? 12.364 -4.294 -5.227 1.00 80.94 88 GLY A C 1
ATOM 731 O O . GLY A 1 88 ? 13.332 -4.054 -5.945 1.00 80.94 88 GLY A O 1
ATOM 732 N N . TRP A 1 89 ? 11.548 -3.353 -4.749 1.00 88.69 89 TRP A N 1
ATOM 733 C CA . TRP A 1 89 ? 11.848 -1.921 -4.696 1.00 88.69 89 TRP A CA 1
ATOM 734 C C . TRP A 1 89 ? 12.133 -1.520 -3.256 1.00 88.69 89 TRP A C 1
ATOM 736 O O . TRP A 1 89 ? 11.561 -2.101 -2.345 1.00 88.69 89 TRP A O 1
ATOM 746 N N . ASP A 1 90 ? 12.977 -0.513 -3.061 1.00 87.94 90 ASP A N 1
ATOM 747 C CA . ASP A 1 90 ? 13.406 -0.119 -1.721 1.00 87.94 90 ASP A CA 1
ATOM 748 C C . ASP A 1 90 ? 12.233 0.459 -0.900 1.00 87.94 90 ASP A C 1
ATOM 750 O O . ASP A 1 90 ? 11.387 1.165 -1.454 1.00 87.94 90 ASP A O 1
ATOM 754 N N . PRO A 1 91 ? 12.153 0.221 0.420 1.00 90.56 91 PRO A N 1
ATOM 755 C CA . PRO A 1 91 ? 11.152 0.845 1.285 1.00 90.56 91 PRO A CA 1
ATOM 756 C C . PRO A 1 91 ? 11.549 2.300 1.579 1.00 90.56 91 PRO A C 1
ATOM 758 O O . PRO A 1 91 ? 11.959 2.668 2.681 1.00 90.56 91 PRO A O 1
ATOM 761 N N . ASP A 1 92 ? 11.544 3.138 0.544 1.00 90.94 92 ASP A N 1
ATOM 762 C CA . ASP A 1 92 ? 11.805 4.568 0.633 1.00 90.94 92 ASP A CA 1
ATOM 763 C C . ASP A 1 92 ? 11.039 5.373 -0.432 1.00 90.94 92 ASP A C 1
ATOM 765 O O . ASP A 1 92 ? 10.066 4.916 -1.023 1.00 90.94 92 ASP A O 1
ATOM 769 N N . SER A 1 93 ? 11.416 6.641 -0.632 1.00 88.00 93 SER A N 1
ATOM 770 C CA . SER A 1 93 ? 10.702 7.557 -1.530 1.00 88.00 93 SER A CA 1
ATOM 771 C C . SER A 1 93 ? 10.817 7.201 -3.005 1.00 88.00 93 SER A C 1
ATOM 773 O O . SER A 1 93 ? 10.168 7.872 -3.803 1.00 88.00 93 SER A O 1
ATOM 775 N N . SER A 1 94 ? 11.657 6.229 -3.350 1.00 82.75 94 SER A N 1
ATOM 776 C CA . SER A 1 94 ? 11.855 5.723 -4.700 1.00 82.75 94 SER A CA 1
ATOM 777 C C . SER A 1 94 ? 11.199 4.372 -4.943 1.00 82.75 94 SER A C 1
ATOM 779 O O . SER A 1 94 ? 11.191 3.924 -6.077 1.00 82.75 94 SER A O 1
ATOM 781 N N . GLY A 1 95 ? 10.616 3.715 -3.938 1.00 81.56 95 GLY A N 1
ATOM 782 C CA . GLY A 1 95 ? 10.014 2.397 -4.133 1.00 81.56 95 GLY A CA 1
ATOM 783 C C . GLY A 1 95 ? 8.495 2.359 -4.127 1.00 81.56 95 GLY A C 1
ATOM 784 O O . GLY A 1 95 ? 7.818 3.389 -4.127 1.00 81.56 95 GLY A O 1
ATOM 785 N N . GLY A 1 96 ? 7.979 1.134 -4.144 1.00 86.06 96 GLY A N 1
ATOM 786 C CA . GLY A 1 96 ? 6.593 0.831 -3.822 1.00 86.06 96 GLY A CA 1
ATOM 787 C C . GLY A 1 96 ? 5.556 1.214 -4.867 1.00 86.06 96 GLY A C 1
ATOM 788 O O . GLY A 1 96 ? 5.858 1.489 -6.034 1.00 86.06 96 GLY A O 1
ATOM 789 N N . ILE A 1 97 ? 4.308 1.204 -4.410 1.00 94.06 97 ILE A N 1
ATOM 790 C CA . ILE A 1 97 ? 3.133 1.644 -5.160 1.00 94.06 97 ILE A CA 1
ATOM 791 C C . ILE A 1 97 ? 2.902 3.100 -4.792 1.00 94.06 97 ILE A C 1
ATOM 793 O O . ILE A 1 97 ? 2.484 3.394 -3.675 1.00 94.06 97 ILE A O 1
ATOM 797 N N . LYS A 1 98 ? 3.164 4.024 -5.713 1.00 93.25 98 LYS A N 1
ATOM 798 C CA . LYS A 1 98 ? 2.934 5.445 -5.475 1.00 93.25 98 LYS A CA 1
ATOM 799 C C . LYS A 1 98 ? 1.698 5.931 -6.194 1.00 93.25 98 LYS A C 1
ATOM 801 O O . LYS A 1 98 ? 1.650 5.886 -7.417 1.00 93.25 98 LYS A O 1
ATOM 806 N N . ALA A 1 99 ? 0.751 6.475 -5.445 1.00 92.75 99 ALA A N 1
ATOM 807 C CA . ALA A 1 99 ? -0.420 7.142 -5.979 1.00 92.75 99 ALA A CA 1
ATOM 808 C C . ALA A 1 99 ? -0.416 8.615 -5.591 1.00 92.75 99 ALA A C 1
ATOM 810 O O . ALA A 1 99 ? -0.243 8.987 -4.430 1.00 92.75 99 ALA A O 1
ATOM 811 N N . ARG A 1 100 ? -0.561 9.469 -6.596 1.00 89.75 100 ARG A N 1
ATOM 812 C CA . ARG A 1 100 ? -0.348 10.897 -6.459 1.00 89.75 100 ARG A CA 1
ATOM 813 C C . ARG A 1 100 ? -1.442 11.690 -7.161 1.00 89.75 100 ARG A C 1
ATOM 815 O O . ARG A 1 100 ? -1.565 11.554 -8.376 1.00 89.75 100 ARG A O 1
ATOM 822 N N . ASN A 1 101 ? -2.050 12.632 -6.430 1.00 89.94 101 ASN A N 1
ATOM 823 C CA . ASN A 1 101 ? -2.986 13.651 -6.923 1.00 89.94 101 ASN A CA 1
ATOM 824 C C . ASN A 1 101 ? -4.119 13.040 -7.779 1.00 89.94 101 ASN A C 1
ATOM 826 O O . ASN A 1 101 ? -3.896 12.786 -8.953 1.00 89.94 101 ASN A O 1
ATOM 830 N N . GLY A 1 102 ? -5.321 12.826 -7.256 1.00 92.88 102 GLY A N 1
ATOM 831 C CA . GLY A 1 102 ? -6.406 12.186 -8.013 1.00 92.88 102 GLY A CA 1
ATOM 832 C C . GLY A 1 102 ? -7.609 11.845 -7.145 1.00 92.88 102 GLY A C 1
ATOM 833 O O . GLY A 1 102 ? -7.649 12.217 -5.975 1.00 92.88 102 GLY A O 1
ATOM 834 N N . GLU A 1 103 ? -8.582 11.139 -7.701 1.00 95.94 103 GLU A N 1
ATOM 835 C CA . GLU A 1 103 ? -9.750 10.673 -6.950 1.00 95.94 103 GLU A CA 1
ATOM 836 C C . GLU A 1 103 ? -10.228 9.289 -7.384 1.00 95.94 103 GLU A C 1
ATOM 838 O O . GLU A 1 103 ? -9.869 8.812 -8.460 1.00 95.94 103 GLU A O 1
ATOM 843 N N . ASP A 1 104 ? -11.024 8.660 -6.521 1.00 96.56 104 ASP A N 1
ATOM 844 C CA . ASP A 1 104 ? -11.658 7.359 -6.743 1.00 96.56 104 ASP A CA 1
ATOM 845 C C . ASP A 1 104 ? -10.616 6.263 -7.018 1.00 96.56 104 ASP A C 1
ATOM 847 O O . ASP A 1 104 ? -10.556 5.663 -8.090 1.00 96.56 104 ASP A O 1
ATOM 851 N N . LEU A 1 105 ? -9.740 6.038 -6.035 1.00 96.38 105 LEU A N 1
ATOM 852 C CA . LEU A 1 105 ? -8.672 5.038 -6.095 1.00 96.38 105 LEU A CA 1
ATOM 853 C C . LEU A 1 105 ? -8.958 3.876 -5.159 1.00 96.38 105 LEU A C 1
ATOM 855 O O . LEU A 1 105 ? -9.154 4.069 -3.961 1.00 96.38 105 LEU A O 1
ATOM 859 N N . VAL A 1 106 ? -8.830 2.662 -5.679 1.00 97.06 106 VAL A N 1
ATOM 860 C CA . VAL A 1 106 ? -8.829 1.439 -4.881 1.00 97.06 106 VAL A CA 1
ATOM 861 C C . VAL A 1 106 ? -7.471 0.757 -4.986 1.00 97.06 106 VAL A C 1
ATOM 863 O O . VAL A 1 106 ? -7.033 0.384 -6.070 1.00 97.06 106 VAL A O 1
ATOM 866 N N . ILE A 1 107 ? -6.811 0.551 -3.847 1.00 97.81 107 ILE A N 1
ATOM 867 C CA . ILE A 1 107 ? -5.639 -0.319 -3.700 1.00 97.81 107 ILE A CA 1
ATOM 868 C C . ILE A 1 107 ? -6.059 -1.468 -2.791 1.00 97.81 107 ILE A C 1
ATOM 870 O O . ILE A 1 107 ? -6.051 -1.325 -1.564 1.00 97.81 107 ILE A O 1
ATOM 874 N N . ALA A 1 108 ? -6.463 -2.595 -3.375 1.00 97.62 108 ALA A N 1
ATOM 875 C CA . ALA A 1 108 ? -7.067 -3.674 -2.604 1.00 97.62 108 ALA A CA 1
ATOM 876 C C . ALA A 1 108 ? -6.447 -5.048 -2.849 1.00 97.62 108 ALA A C 1
ATOM 878 O O . ALA A 1 108 ? -6.162 -5.432 -3.979 1.00 97.62 108 ALA A O 1
ATOM 879 N N . ARG A 1 109 ? -6.310 -5.832 -1.776 1.00 96.81 109 ARG A N 1
ATOM 880 C CA . ARG A 1 109 ? -5.970 -7.264 -1.847 1.00 96.81 109 ARG A CA 1
ATOM 881 C C . ARG A 1 109 ? -4.637 -7.555 -2.540 1.00 96.81 109 ARG A C 1
ATOM 883 O O . ARG A 1 109 ? -4.445 -8.628 -3.101 1.00 96.81 109 ARG A O 1
ATOM 890 N N . ASN A 1 110 ? -3.702 -6.614 -2.489 1.00 97.44 110 ASN A N 1
ATOM 891 C CA . ASN A 1 110 ? -2.353 -6.801 -3.006 1.00 97.44 110 ASN A CA 1
ATOM 892 C C . ASN A 1 110 ? -1.460 -7.464 -1.951 1.00 97.44 110 ASN A C 1
ATOM 894 O O . ASN A 1 110 ? -1.693 -7.327 -0.750 1.00 97.44 110 ASN A O 1
ATOM 898 N N . TYR A 1 111 ? -0.413 -8.145 -2.405 1.00 96.56 111 TYR A N 1
ATOM 899 C CA . TYR A 1 111 ? 0.702 -8.581 -1.573 1.00 96.56 111 TYR A CA 1
ATOM 900 C C . TYR A 1 111 ? 1.899 -7.671 -1.846 1.00 96.56 111 TYR A C 1
ATOM 902 O O . TYR A 1 111 ? 2.397 -7.631 -2.971 1.00 96.56 111 TYR A O 1
ATOM 910 N N . VAL A 1 112 ? 2.348 -6.923 -0.845 1.00 96.75 112 VAL A N 1
ATOM 911 C CA . VAL A 1 112 ? 3.403 -5.913 -0.968 1.00 96.75 112 VAL A CA 1
ATOM 912 C C . VAL A 1 112 ? 4.555 -6.313 -0.054 1.00 96.75 112 VAL A C 1
ATOM 914 O O . VAL A 1 112 ? 4.398 -6.337 1.157 1.00 96.75 112 VAL A O 1
ATOM 917 N N . ASP A 1 113 ? 5.700 -6.664 -0.630 1.00 93.25 113 ASP A N 1
ATOM 918 C CA . ASP A 1 113 ? 6.828 -7.268 0.081 1.00 93.25 113 ASP A CA 1
ATOM 919 C C . ASP A 1 113 ? 8.056 -6.358 0.064 1.00 93.25 113 ASP A C 1
ATOM 921 O O . ASP A 1 113 ? 8.639 -6.070 -0.990 1.00 93.25 113 ASP A O 1
ATOM 925 N N . ASP A 1 114 ? 8.430 -5.928 1.266 1.00 91.56 114 ASP A N 1
ATOM 926 C CA . ASP A 1 114 ? 9.565 -5.071 1.591 1.00 91.56 114 ASP A CA 1
ATOM 927 C C . ASP A 1 114 ? 9.588 -3.743 0.822 1.00 91.56 114 ASP A C 1
ATOM 929 O O . ASP A 1 114 ? 10.628 -3.239 0.403 1.00 91.56 114 ASP A O 1
ATOM 933 N N . THR A 1 115 ? 8.402 -3.174 0.613 1.00 92.69 115 THR A N 1
ATOM 934 C CA . THR A 1 115 ? 8.188 -1.873 -0.018 1.00 92.69 115 THR A CA 1
ATOM 935 C C . THR A 1 115 ? 6.841 -1.295 0.424 1.00 92.69 115 THR A C 1
ATOM 937 O O . THR A 1 115 ? 6.012 -2.026 0.953 1.00 92.69 115 THR A O 1
ATOM 940 N N . GLY A 1 116 ? 6.602 0.002 0.216 1.00 95.38 116 GLY A N 1
ATOM 941 C CA . GLY A 1 116 ? 5.421 0.681 0.767 1.00 95.38 116 GLY A CA 1
ATOM 942 C C . GLY A 1 116 ? 4.299 0.997 -0.225 1.00 95.38 116 GLY A C 1
ATOM 943 O O . GLY A 1 116 ? 4.485 1.015 -1.447 1.00 95.38 116 GLY A O 1
ATOM 944 N N . ILE A 1 117 ? 3.137 1.350 0.328 1.00 98.12 117 ILE A N 1
ATOM 945 C CA . ILE A 1 117 ? 2.056 2.053 -0.378 1.00 98.12 117 ILE A CA 1
ATOM 946 C C . ILE A 1 117 ? 2.177 3.543 -0.054 1.00 98.12 117 ILE A C 1
ATOM 948 O O . ILE A 1 117 ? 2.109 3.957 1.098 1.00 98.12 117 ILE A O 1
ATOM 952 N N . LEU A 1 118 ? 2.372 4.357 -1.083 1.00 96.62 118 LEU A N 1
ATOM 953 C CA . LEU A 1 118 ? 2.780 5.752 -0.994 1.00 96.62 118 LEU A CA 1
ATOM 954 C C . LEU A 1 118 ? 1.688 6.660 -1.586 1.00 96.62 118 LEU A C 1
ATOM 956 O O . LEU A 1 118 ? 1.612 6.843 -2.798 1.00 96.62 118 LEU A O 1
ATOM 960 N N . LEU A 1 119 ? 0.871 7.278 -0.737 1.00 96.44 119 LEU A N 1
ATOM 961 C CA . LEU A 1 119 ? -0.208 8.206 -1.094 1.00 96.44 119 LEU A CA 1
ATOM 962 C C . LEU A 1 119 ? 0.247 9.663 -0.962 1.00 96.44 119 LEU A C 1
ATOM 964 O O . LEU A 1 119 ? 0.808 10.048 0.057 1.00 96.44 119 LEU A O 1
ATOM 968 N N . TYR A 1 120 ? 0.085 10.470 -2.008 1.00 92.06 120 TYR A N 1
ATOM 969 C CA . TYR A 1 120 ? 0.721 11.787 -2.090 1.00 92.06 120 TYR A CA 1
ATOM 970 C C . TYR A 1 120 ? -0.221 12.846 -2.669 1.00 92.06 120 TYR A C 1
ATOM 972 O O . TYR A 1 120 ? -0.827 12.638 -3.723 1.00 92.06 120 TYR A O 1
ATOM 980 N N . ILE A 1 121 ? -0.203 14.050 -2.092 1.00 90.06 121 ILE A N 1
ATOM 981 C CA . ILE A 1 121 ? -0.610 15.263 -2.811 1.00 90.06 121 ILE A CA 1
ATOM 982 C C . ILE A 1 121 ? 0.618 16.140 -3.039 1.00 90.06 121 ILE A C 1
ATOM 984 O O . ILE A 1 121 ? 1.074 16.894 -2.187 1.00 90.06 121 ILE A O 1
ATOM 988 N N . HIS A 1 122 ? 1.182 16.079 -4.238 1.00 81.94 122 HIS A N 1
ATOM 989 C CA . HIS A 1 122 ? 2.389 16.831 -4.555 1.00 81.94 122 HIS A CA 1
ATOM 990 C C . HIS A 1 122 ? 2.075 18.105 -5.339 1.00 81.94 122 HIS A C 1
ATOM 992 O O . HIS A 1 122 ? 1.430 18.065 -6.393 1.00 81.94 122 HIS A O 1
ATOM 998 N N . LYS A 1 123 ? 2.681 19.216 -4.919 1.00 76.75 123 LYS A N 1
ATOM 999 C CA . LYS A 1 123 ? 2.727 20.466 -5.678 1.00 76.75 123 LYS A CA 1
ATOM 1000 C C . LYS A 1 123 ? 3.615 20.268 -6.909 1.00 76.75 123 LYS A C 1
ATOM 1002 O O . LYS A 1 123 ? 4.833 20.178 -6.789 1.00 76.75 123 LYS A O 1
ATOM 1007 N N . GLN A 1 124 ? 3.034 20.158 -8.105 1.00 70.25 124 GLN A N 1
ATOM 1008 C CA . GLN A 1 124 ? 3.796 20.356 -9.346 1.00 70.25 124 GLN A CA 1
ATOM 1009 C C . GLN A 1 124 ? 3.471 21.712 -9.949 1.00 70.25 124 GLN A C 1
ATOM 1011 O O . GLN A 1 124 ? 2.323 22.133 -9.981 1.00 70.25 124 GLN A O 1
ATOM 1016 N N . VAL A 1 125 ? 4.526 22.371 -10.422 1.00 58.84 125 VAL A N 1
ATOM 1017 C CA . VAL A 1 125 ? 4.496 23.728 -10.985 1.00 58.84 125 VAL A CA 1
ATOM 1018 C C . VAL A 1 125 ? 4.260 23.696 -12.503 1.00 58.84 125 VAL A C 1
ATOM 1020 O O . VAL A 1 125 ? 3.962 24.717 -13.110 1.00 58.84 125 VAL A O 1
ATOM 1023 N N . VAL A 1 126 ? 4.370 22.521 -13.135 1.00 58.06 126 VAL A N 1
ATOM 1024 C CA . VAL A 1 126 ? 4.334 22.369 -14.593 1.00 58.06 126 VAL A CA 1
ATOM 1025 C C . VAL A 1 126 ? 3.242 21.360 -14.960 1.00 58.06 126 VAL A C 1
ATOM 1027 O O . VAL A 1 126 ? 3.423 20.162 -14.746 1.00 58.06 126 VAL A O 1
ATOM 1030 N N . ARG A 1 127 ? 2.143 21.864 -15.545 1.00 63.91 127 ARG A N 1
ATOM 1031 C CA . ARG A 1 127 ? 0.860 21.204 -15.904 1.00 63.91 127 ARG A CA 1
ATOM 1032 C C . ARG A 1 127 ? -0.180 21.182 -14.770 1.00 63.91 127 ARG A C 1
ATOM 1034 O O . ARG A 1 127 ? 0.189 20.873 -13.638 1.00 63.91 127 ARG A O 1
ATOM 1041 N N . PRO A 1 128 ? -1.463 21.488 -15.054 1.00 74.88 128 PRO A N 1
ATOM 1042 C CA . PRO A 1 128 ? -2.498 21.471 -14.030 1.00 74.88 128 PRO A CA 1
ATOM 1043 C C . PRO A 1 128 ? -2.759 20.020 -13.634 1.00 74.88 128 PRO A C 1
ATOM 1045 O O . PRO A 1 128 ?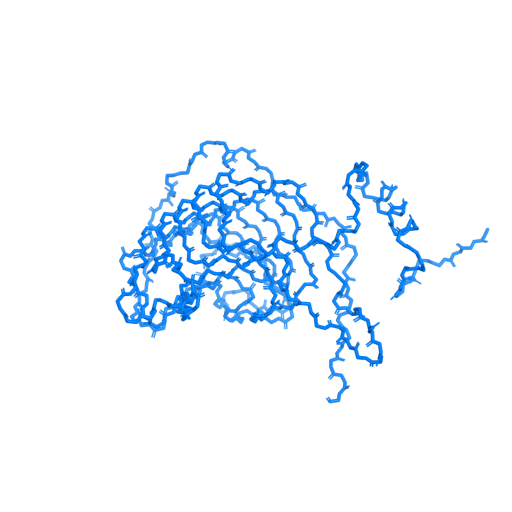 -3.334 19.260 -14.400 1.00 74.88 128 PRO A O 1
ATOM 1048 N N . LEU A 1 129 ? -2.284 19.623 -12.460 1.00 78.19 129 LEU A N 1
ATOM 1049 C CA . LEU A 1 129 ? -2.707 18.383 -11.822 1.00 78.19 129 LEU A CA 1
ATOM 1050 C C . LEU A 1 129 ? -3.808 18.716 -10.817 1.00 78.19 129 LEU A C 1
ATOM 1052 O O . LEU A 1 129 ? -3.783 19.822 -10.264 1.00 78.19 129 LEU A O 1
ATOM 1056 N N . PRO A 1 130 ? -4.715 17.772 -10.526 1.00 84.88 130 PRO A N 1
ATOM 1057 C CA . PRO A 1 130 ? -5.594 17.877 -9.372 1.00 84.88 130 PRO A CA 1
ATOM 1058 C C . PRO A 1 130 ? -4.785 18.244 -8.131 1.00 84.88 130 PRO A C 1
ATOM 1060 O O . PRO A 1 130 ? -3.728 17.667 -7.897 1.00 84.88 130 PRO A O 1
ATOM 1063 N N . LEU A 1 131 ? -5.242 19.201 -7.331 1.00 89.38 131 LEU A N 1
ATOM 1064 C CA . LEU A 1 131 ? -4.587 19.580 -6.073 1.00 89.38 131 LEU A CA 1
ATOM 1065 C C . LEU A 1 131 ? -5.239 18.869 -4.884 1.00 89.38 131 LEU A C 1
ATOM 1067 O O . LEU A 1 131 ? -5.371 19.430 -3.800 1.00 89.38 131 LEU A O 1
ATOM 1071 N N . PHE A 1 132 ? -5.686 17.639 -5.117 1.00 92.00 132 PHE A N 1
ATOM 1072 C CA . PHE A 1 132 ? -6.425 16.846 -4.155 1.00 92.00 132 PHE A CA 1
ATOM 1073 C C . PHE A 1 132 ? -6.063 15.364 -4.236 1.00 92.00 132 PHE A C 1
ATOM 1075 O O . PHE A 1 132 ? -5.509 14.908 -5.240 1.00 92.00 132 PHE A O 1
ATOM 1082 N N . LEU A 1 133 ? -6.387 14.632 -3.175 1.00 94.62 133 LEU A N 1
ATOM 1083 C CA . LEU A 1 133 ? -6.456 13.179 -3.141 1.00 94.62 133 LEU A CA 1
ATOM 1084 C C . LEU A 1 133 ? -7.765 12.788 -2.449 1.00 94.62 133 LEU A C 1
ATOM 1086 O O . LEU A 1 133 ? -7.905 13.037 -1.254 1.00 94.62 133 LEU A O 1
ATOM 1090 N N . LYS A 1 134 ? -8.726 12.243 -3.200 1.00 96.31 134 LYS A N 1
ATOM 1091 C CA . LYS A 1 134 ? -10.081 11.989 -2.690 1.00 96.31 134 LYS A CA 1
ATOM 1092 C C . LYS A 1 134 ? -10.533 10.553 -2.887 1.00 96.31 134 LYS A C 1
ATOM 1094 O O . LYS A 1 134 ? -10.109 9.919 -3.848 1.00 96.31 134 LYS A O 1
ATOM 1099 N N . ASN A 1 135 ? -11.424 10.074 -2.020 1.00 97.44 135 ASN A N 1
ATOM 1100 C CA . ASN A 1 135 ? -12.086 8.773 -2.156 1.00 97.44 135 ASN A CA 1
ATOM 1101 C C . ASN A 1 135 ? -11.074 7.647 -2.413 1.00 97.44 135 ASN A C 1
ATOM 1103 O O . ASN A 1 135 ? -11.098 6.975 -3.447 1.00 97.44 135 ASN A O 1
ATOM 1107 N N . VAL A 1 136 ? -10.128 7.494 -1.489 1.00 97.81 136 VAL A N 1
ATOM 1108 C CA . VAL A 1 136 ? -9.095 6.459 -1.577 1.00 97.81 136 VAL A CA 1
ATOM 1109 C C . VAL A 1 136 ? -9.456 5.323 -0.641 1.00 97.81 136 VAL A C 1
ATOM 1111 O O . VAL A 1 136 ? -9.639 5.548 0.549 1.00 97.81 136 VAL A O 1
ATOM 1114 N N . LEU A 1 137 ? -9.486 4.099 -1.153 1.00 98.12 137 LEU A N 1
ATOM 1115 C CA . LEU A 1 137 ? -9.645 2.888 -0.360 1.00 98.12 137 LEU A CA 1
ATOM 1116 C C . LEU A 1 137 ? -8.366 2.049 -0.425 1.00 98.12 137 LEU A C 1
ATOM 1118 O O . LEU A 1 137 ? -8.018 1.521 -1.481 1.00 98.12 137 LEU A O 1
ATOM 1122 N N . VAL A 1 138 ? -7.692 1.880 0.712 1.00 98.50 138 VAL A N 1
ATOM 1123 C CA . VAL A 1 138 ? -6.592 0.921 0.888 1.00 98.50 138 VAL A CA 1
ATOM 1124 C C . VAL A 1 138 ? -7.103 -0.248 1.721 1.00 98.50 138 VAL A C 1
ATOM 1126 O O . VAL A 1 138 ? -7.216 -0.143 2.945 1.00 98.50 138 VAL A O 1
ATOM 1129 N N . TYR A 1 139 ? -7.449 -1.350 1.053 1.00 98.25 139 TYR A N 1
ATOM 1130 C CA . TYR A 1 139 ? -8.219 -2.428 1.671 1.00 98.25 139 TYR A CA 1
ATOM 1131 C C . TYR A 1 139 ? -7.589 -3.812 1.561 1.00 98.25 139 TYR A C 1
ATOM 1133 O O . TYR A 1 139 ? -7.284 -4.288 0.468 1.00 98.25 139 TYR A O 1
ATOM 1141 N N . GLY A 1 140 ? -7.505 -4.533 2.678 1.00 97.56 140 GLY A N 1
ATOM 1142 C CA . GLY A 1 140 ? -7.278 -5.976 2.627 1.00 97.56 140 GLY A CA 1
ATOM 1143 C C . GLY A 1 140 ? -5.922 -6.390 2.052 1.00 97.56 140 GLY A C 1
ATOM 1144 O O . GLY A 1 140 ? -5.798 -7.532 1.606 1.00 97.56 140 GLY A O 1
ATOM 1145 N N . ASN A 1 141 ? -4.949 -5.477 1.979 1.00 98.62 141 ASN A N 1
ATOM 1146 C CA . ASN A 1 141 ? -3.613 -5.765 1.471 1.00 98.62 141 ASN A CA 1
ATOM 1147 C C . ASN A 1 141 ? -2.802 -6.505 2.536 1.00 98.62 141 ASN A C 1
ATOM 1149 O O . ASN A 1 141 ? -2.988 -6.289 3.731 1.00 98.62 141 ASN A O 1
ATOM 1153 N N . HIS A 1 142 ? -1.872 -7.343 2.095 1.00 98.38 142 HIS A N 1
ATOM 1154 C CA . HIS A 1 142 ? -0.843 -7.914 2.953 1.00 98.38 142 HIS A CA 1
ATOM 1155 C C . HIS A 1 142 ? 0.457 -7.171 2.702 1.00 98.38 142 HIS A C 1
ATOM 1157 O O . HIS A 1 142 ? 0.958 -7.181 1.579 1.00 98.38 142 HIS A O 1
ATOM 1163 N N . ILE A 1 143 ? 0.989 -6.526 3.730 1.00 98.31 143 ILE A N 1
ATOM 1164 C CA . ILE A 1 143 ? 2.166 -5.667 3.639 1.00 98.31 143 ILE A CA 1
ATOM 1165 C C . ILE A 1 143 ? 3.251 -6.262 4.526 1.00 98.31 143 ILE A C 1
ATOM 1167 O O . ILE A 1 143 ? 3.054 -6.416 5.727 1.00 98.31 143 ILE A O 1
ATOM 1171 N N . VAL A 1 144 ? 4.384 -6.617 3.931 1.00 96.19 144 VAL A N 1
ATOM 1172 C CA . VAL A 1 144 ? 5.513 -7.214 4.638 1.00 96.19 144 VAL A CA 1
ATOM 1173 C C . VAL A 1 144 ? 6.642 -6.208 4.758 1.00 96.19 144 VAL A C 1
ATOM 1175 O O . VAL A 1 144 ? 7.146 -5.713 3.752 1.00 96.19 144 VAL A O 1
ATOM 1178 N N . GLU A 1 145 ? 7.087 -5.940 5.979 1.00 95.31 145 GLU A N 1
ATOM 1179 C CA . GLU A 1 145 ? 8.195 -5.033 6.257 1.00 95.31 145 GLU A CA 1
ATOM 1180 C C . GLU A 1 145 ? 9.411 -5.825 6.752 1.00 95.31 145 GLU A C 1
ATOM 1182 O O . GLU A 1 145 ? 9.381 -6.380 7.852 1.00 95.31 145 GLU A O 1
ATOM 1187 N N . ARG A 1 146 ? 10.495 -5.877 5.958 1.00 91.38 146 ARG A N 1
ATOM 1188 C CA . ARG A 1 146 ? 11.669 -6.720 6.260 1.00 91.38 146 ARG A CA 1
ATOM 1189 C C . ARG A 1 146 ? 12.919 -5.918 6.583 1.00 91.38 146 ARG A C 1
ATOM 1191 O O . ARG A 1 146 ? 13.532 -6.105 7.628 1.00 91.38 146 ARG A O 1
ATOM 1198 N N . THR A 1 147 ? 13.331 -5.034 5.681 1.00 89.69 147 THR A N 1
ATOM 1199 C CA . THR A 1 147 ? 14.629 -4.349 5.778 1.00 89.69 147 THR A CA 1
ATOM 1200 C C . THR A 1 147 ? 14.564 -3.055 6.573 1.00 89.69 147 THR A C 1
ATOM 1202 O O . THR A 1 147 ? 15.566 -2.653 7.168 1.00 89.69 147 THR A O 1
ATOM 1205 N N . LYS A 1 148 ? 13.394 -2.409 6.626 1.00 92.38 148 LYS A N 1
ATOM 1206 C CA . LYS A 1 148 ? 13.161 -1.205 7.436 1.00 92.38 148 LYS A CA 1
ATOM 1207 C C . LYS A 1 148 ? 11.839 -1.270 8.213 1.00 92.38 148 LYS A C 1
ATOM 1209 O O . LYS A 1 148 ? 10.979 -0.428 7.981 1.00 92.38 148 LYS A O 1
ATOM 1214 N N . PRO A 1 149 ? 11.653 -2.233 9.133 1.00 94.69 149 PRO A N 1
ATOM 1215 C CA . PRO A 1 149 ? 10.373 -2.392 9.810 1.00 94.69 149 PRO A CA 1
ATOM 1216 C C . PRO A 1 149 ? 10.035 -1.196 10.705 1.00 94.69 149 PRO A C 1
ATOM 1218 O O . PRO A 1 149 ? 10.821 -0.815 11.589 1.00 94.69 149 PRO A O 1
ATOM 1221 N N . GLY A 1 150 ? 8.850 -0.633 10.490 1.00 93.62 150 GLY A N 1
ATOM 1222 C CA . GLY A 1 150 ? 8.356 0.589 11.108 1.00 93.62 150 GLY A CA 1
ATOM 1223 C C . GLY A 1 150 ? 8.917 1.882 10.515 1.00 93.62 150 GLY A C 1
ATOM 1224 O O . GLY A 1 150 ? 8.823 2.929 11.159 1.00 93.62 150 GLY A O 1
ATOM 1225 N N . ASP A 1 151 ? 9.558 1.845 9.341 1.00 94.88 151 ASP A N 1
ATOM 1226 C CA . ASP A 1 151 ? 9.877 3.079 8.626 1.00 94.88 151 ASP A CA 1
ATOM 1227 C C . ASP A 1 151 ? 8.608 3.677 8.017 1.00 94.88 151 ASP A C 1
ATOM 1229 O O . ASP A 1 151 ? 7.705 2.994 7.543 1.00 94.88 151 ASP A O 1
ATOM 1233 N N . ARG A 1 152 ? 8.563 5.007 7.951 1.00 93.06 152 ARG A N 1
ATOM 1234 C CA . ARG A 1 152 ? 7.402 5.718 7.413 1.00 93.06 152 ARG A CA 1
ATOM 1235 C C . ARG A 1 152 ? 7.018 5.335 5.984 1.00 93.06 152 ARG A C 1
ATOM 1237 O O . ARG A 1 152 ? 5.939 5.725 5.570 1.00 93.06 152 ARG A O 1
ATOM 1244 N N . LYS A 1 153 ? 7.902 4.691 5.211 1.00 94.12 153 LYS A N 1
ATOM 1245 C CA . LYS A 1 153 ? 7.670 4.291 3.812 1.00 94.12 153 LYS A CA 1
ATOM 1246 C C . LYS A 1 153 ? 7.734 2.778 3.572 1.00 94.12 153 LYS A C 1
ATOM 1248 O O . LYS A 1 153 ? 7.707 2.381 2.410 1.00 94.12 153 LYS A O 1
ATOM 1253 N N . SER A 1 154 ? 7.849 1.956 4.616 1.00 93.31 154 SER A N 1
ATOM 1254 C CA . SER A 1 154 ? 7.771 0.491 4.499 1.00 93.31 154 SER A CA 1
ATOM 1255 C C . SER A 1 154 ? 6.332 -0.022 4.578 1.00 93.31 154 SER A C 1
ATOM 1257 O O . SER A 1 154 ? 6.023 -1.008 3.923 1.00 93.31 154 SER A O 1
ATOM 1259 N N . GLY A 1 155 ? 5.453 0.668 5.312 1.00 96.38 155 GLY A N 1
ATOM 1260 C CA . GLY A 1 155 ? 4.023 0.367 5.403 1.00 96.38 155 GLY A CA 1
ATOM 1261 C C . GLY A 1 155 ? 3.156 1.210 4.458 1.00 96.38 155 GLY A C 1
ATOM 1262 O O . GLY A 1 155 ? 3.420 1.327 3.256 1.00 96.38 155 GLY A O 1
ATOM 1263 N N . ILE A 1 156 ? 2.116 1.841 5.011 1.00 98.12 156 ILE A N 1
ATOM 1264 C CA . ILE A 1 156 ? 1.274 2.814 4.303 1.00 98.12 156 ILE A CA 1
ATOM 1265 C C . ILE A 1 156 ? 1.700 4.227 4.698 1.00 98.12 156 ILE A C 1
ATOM 1267 O O . ILE A 1 156 ? 1.626 4.619 5.863 1.00 98.12 156 ILE A O 1
ATOM 1271 N N . PHE A 1 157 ? 2.093 5.023 3.709 1.00 96.75 157 PHE A N 1
ATOM 1272 C CA . PHE A 1 157 ? 2.490 6.410 3.893 1.00 96.75 157 PHE A CA 1
ATOM 1273 C C . PHE A 1 157 ? 1.537 7.354 3.182 1.00 96.75 157 PHE A C 1
ATOM 1275 O O . PHE A 1 157 ? 1.343 7.236 1.975 1.00 96.75 157 PHE A O 1
ATOM 1282 N N . TYR A 1 158 ? 1.033 8.355 3.893 1.00 95.31 158 TYR A N 1
ATOM 1283 C CA . TYR A 1 158 ? 0.397 9.518 3.297 1.00 95.31 158 TYR A CA 1
ATOM 1284 C C . TYR A 1 158 ? 1.275 10.764 3.468 1.00 95.31 158 TYR A C 1
ATOM 1286 O O . TYR A 1 158 ? 1.499 11.237 4.588 1.00 95.31 158 TYR A O 1
ATOM 1294 N N . LEU A 1 159 ? 1.767 11.313 2.352 1.00 88.25 159 LEU A N 1
ATOM 1295 C CA . LEU A 1 159 ? 2.422 12.615 2.320 1.00 88.25 159 LEU A CA 1
ATOM 1296 C C . LEU A 1 159 ? 1.411 13.726 2.028 1.00 88.25 159 LEU A C 1
ATOM 1298 O O . LEU A 1 159 ? 0.758 13.743 0.984 1.00 88.25 159 LEU A O 1
ATOM 1302 N N . GLU A 1 160 ? 1.418 14.656 2.975 1.00 75.12 160 GLU A N 1
ATOM 1303 C CA . GLU A 1 160 ? 0.624 15.868 3.145 1.00 75.12 160 GLU A CA 1
ATOM 1304 C C . GLU A 1 160 ? 0.099 16.591 1.884 1.00 75.12 160 GLU A C 1
ATOM 1306 O O . GLU A 1 160 ? 0.792 16.654 0.863 1.00 75.12 160 GLU A O 1
ATOM 1311 N N . PRO A 1 161 ? -1.058 17.277 1.989 1.00 64.56 161 PRO A N 1
ATOM 1312 C CA . PRO A 1 161 ? -1.367 18.400 1.121 1.00 64.56 161 PRO A CA 1
ATOM 1313 C C . PRO A 1 161 ? -0.416 19.566 1.419 1.00 64.56 161 PRO A C 1
ATOM 1315 O O . PRO A 1 161 ? -0.203 19.950 2.567 1.00 64.56 161 PRO A O 1
ATOM 1318 N N . TYR A 1 162 ? 0.118 20.214 0.384 1.00 68.31 162 TYR A N 1
ATOM 1319 C CA . TYR A 1 162 ? 0.628 21.576 0.558 1.00 68.31 162 TYR A CA 1
ATOM 1320 C C . TYR A 1 162 ? -0.546 22.503 0.918 1.00 68.31 162 TYR A C 1
ATOM 1322 O O . TYR A 1 162 ? -1.693 22.218 0.585 1.00 68.31 162 TYR A O 1
ATOM 1330 N N . GLN A 1 163 ? -0.269 23.627 1.579 1.00 65.38 163 GLN A N 1
ATOM 1331 C CA . GLN A 1 163 ? -1.284 24.617 1.963 1.00 65.38 163 GLN A CA 1
ATOM 1332 C C . GLN A 1 163 ? -2.266 24.901 0.797 1.00 65.38 163 GLN A C 1
ATOM 1334 O O . GLN A 1 163 ? -1.821 25.246 -0.301 1.00 65.38 163 GLN A O 1
ATOM 1339 N N . ASN A 1 164 ? -3.577 24.759 1.050 1.00 71.75 164 ASN A N 1
ATOM 1340 C CA . ASN A 1 164 ? -4.705 24.868 0.098 1.00 71.75 164 ASN A CA 1
ATOM 1341 C C . ASN A 1 164 ? -4.984 23.653 -0.810 1.00 71.75 164 ASN A C 1
ATOM 1343 O O . ASN A 1 164 ? -5.700 23.792 -1.801 1.00 71.75 164 ASN A O 1
ATOM 1347 N N . PHE A 1 165 ? -4.424 22.483 -0.515 1.00 87.38 165 PHE A N 1
ATOM 1348 C CA . PHE A 1 165 ? -4.762 21.231 -1.197 1.00 87.38 165 PHE A CA 1
ATOM 1349 C C . PHE A 1 165 ? -5.732 20.404 -0.342 1.00 87.38 165 PHE A C 1
ATOM 1351 O O . PHE A 1 165 ? -5.843 20.642 0.860 1.00 87.38 165 PHE A O 1
ATOM 1358 N N . THR A 1 166 ? -6.441 19.453 -0.951 1.00 90.75 166 THR A N 1
ATOM 1359 C CA . THR A 1 166 ? -7.544 18.735 -0.287 1.00 90.75 166 THR A CA 1
ATOM 1360 C C . THR A 1 166 ? -7.302 17.231 -0.230 1.00 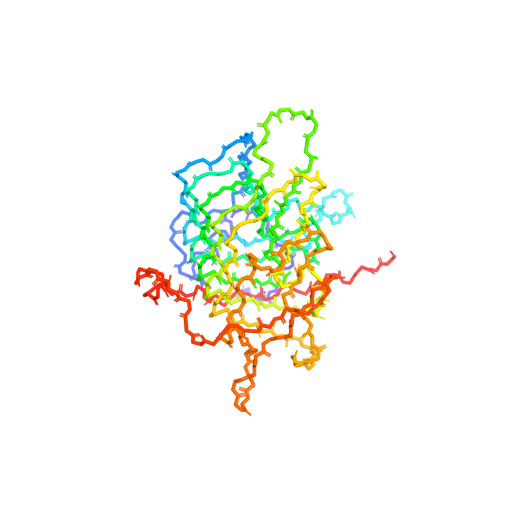90.75 166 THR A C 1
ATOM 1362 O O . THR A 1 166 ? -7.282 16.576 -1.267 1.00 90.75 166 THR A O 1
ATOM 1365 N N . ASP A 1 167 ? -7.175 16.673 0.969 1.00 93.50 167 ASP A N 1
ATOM 1366 C CA . ASP A 1 167 ? -7.503 15.276 1.253 1.00 93.50 167 ASP A CA 1
ATOM 1367 C C . ASP A 1 167 ? -8.969 15.143 1.655 1.00 93.50 167 ASP A C 1
ATOM 1369 O O . ASP A 1 167 ? -9.492 15.947 2.427 1.00 93.50 167 ASP A O 1
ATOM 1373 N N . GLU A 1 168 ? -9.637 14.124 1.124 1.00 95.31 168 GLU A N 1
ATOM 1374 C CA . GLU A 1 168 ? -11.039 13.852 1.430 1.00 95.31 168 GLU A CA 1
ATOM 1375 C C . GLU A 1 168 ? -11.294 12.346 1.385 1.00 95.31 168 GLU A C 1
ATOM 1377 O O . GLU A 1 168 ? -10.948 11.697 0.400 1.00 95.31 168 GLU A O 1
ATOM 1382 N N . ASN A 1 169 ? -11.908 11.791 2.429 1.00 96.75 169 ASN A N 1
ATOM 1383 C CA . ASN A 1 169 ? -12.349 10.394 2.459 1.00 96.75 169 ASN A CA 1
ATOM 1384 C C . ASN A 1 169 ? -11.259 9.367 2.048 1.00 96.75 169 ASN A C 1
ATOM 1386 O O . ASN A 1 169 ? -11.347 8.702 1.011 1.00 96.75 169 ASN A O 1
ATOM 1390 N N . LEU A 1 170 ? -10.202 9.254 2.856 1.00 97.56 170 LEU A N 1
ATOM 1391 C CA . LEU A 1 170 ? -9.163 8.231 2.727 1.00 97.56 170 LEU A CA 1
ATOM 1392 C C . LEU A 1 170 ? -9.396 7.135 3.765 1.00 97.56 170 LEU A C 1
ATOM 1394 O O . LEU A 1 170 ? -9.315 7.383 4.964 1.00 97.56 170 LEU A O 1
ATOM 1398 N N . VAL A 1 171 ? -9.653 5.920 3.299 1.00 98.00 171 VAL A N 1
ATOM 1399 C CA . VAL A 1 171 ? -10.023 4.767 4.118 1.00 98.00 171 VAL A CA 1
ATOM 1400 C C . VAL A 1 171 ? -8.908 3.727 4.106 1.00 98.00 171 VAL A C 1
ATOM 1402 O O . VAL A 1 171 ? -8.429 3.320 3.046 1.00 98.00 171 VAL A O 1
ATOM 1405 N N . TYR A 1 172 ? -8.537 3.253 5.292 1.00 98.12 172 TYR A N 1
ATOM 1406 C CA . TYR A 1 172 ? -7.563 2.187 5.510 1.00 98.12 172 TYR A CA 1
ATOM 1407 C C . TYR A 1 172 ? -8.242 1.098 6.337 1.00 98.12 172 TYR A C 1
ATOM 1409 O O . TYR A 1 172 ? -8.572 1.332 7.501 1.00 98.12 172 TYR A O 1
ATOM 1417 N N . ALA A 1 173 ? -8.475 -0.077 5.757 1.00 97.44 173 ALA A N 1
ATOM 1418 C CA . ALA A 1 173 ? -9.232 -1.136 6.424 1.00 97.44 173 ALA A CA 1
ATOM 1419 C C . ALA A 1 173 ? -8.750 -2.537 6.038 1.00 97.44 173 ALA A C 1
ATOM 1421 O O . ALA A 1 173 ? -8.352 -2.788 4.901 1.00 97.44 173 ALA A O 1
ATOM 1422 N N . GLY A 1 174 ? -8.803 -3.466 6.983 1.00 96.06 174 GLY A N 1
ATOM 1423 C CA . GLY A 1 174 ? -8.565 -4.891 6.777 1.00 96.06 174 GLY A CA 1
ATOM 1424 C C . GLY A 1 174 ? -7.150 -5.251 6.325 1.00 96.06 174 GLY A C 1
ATOM 1425 O O . GLY A 1 174 ? -6.943 -6.365 5.845 1.00 96.06 174 GLY A O 1
ATOM 1426 N N . ASN A 1 175 ? -6.186 -4.325 6.385 1.00 98.19 175 ASN A N 1
ATOM 1427 C CA . ASN A 1 175 ? -4.820 -4.604 5.950 1.00 98.19 175 ASN A CA 1
ATOM 1428 C C . ASN A 1 175 ? -4.085 -5.427 7.015 1.00 98.19 175 ASN A C 1
ATOM 1430 O O . ASN A 1 175 ? -4.242 -5.206 8.215 1.00 98.19 175 ASN A O 1
ATOM 1434 N N . VAL A 1 176 ? -3.255 -6.360 6.565 1.00 98.06 176 VAL A N 1
ATOM 1435 C CA . VAL A 1 176 ? -2.430 -7.214 7.422 1.00 98.06 176 VAL A CA 1
ATOM 1436 C C . VAL A 1 176 ? -0.974 -6.798 7.267 1.00 98.06 176 VAL A C 1
ATOM 1438 O O . VAL A 1 176 ? -0.474 -6.737 6.143 1.00 98.06 176 VAL A O 1
ATOM 1441 N N . PHE A 1 177 ? -0.300 -6.530 8.383 1.00 98.44 177 PHE A N 1
ATOM 1442 C CA . PHE A 1 177 ? 1.106 -6.138 8.420 1.00 98.44 177 PHE A CA 1
ATOM 1443 C C . PHE A 1 177 ? 1.968 -7.256 9.014 1.00 98.44 177 PHE A C 1
ATOM 1445 O O . PHE A 1 177 ? 1.832 -7.609 10.185 1.00 98.44 177 PHE A O 1
ATOM 1452 N N . GLU A 1 178 ? 2.869 -7.806 8.208 1.00 97.44 178 GLU A N 1
ATOM 1453 C CA . GLU A 1 178 ? 3.867 -8.803 8.606 1.00 97.44 178 GLU A CA 1
ATOM 1454 C C . GLU A 1 178 ? 5.188 -8.079 8.886 1.00 97.44 178 GLU A C 1
ATOM 1456 O O . GLU A 1 178 ? 5.798 -7.496 7.988 1.00 97.44 178 GLU A O 1
ATOM 1461 N N . ILE A 1 179 ? 5.620 -8.078 10.146 1.00 96.81 179 ILE A N 1
ATOM 1462 C CA . ILE A 1 179 ? 6.836 -7.388 10.586 1.00 96.81 179 ILE A CA 1
ATOM 1463 C C . ILE A 1 179 ? 7.928 -8.424 10.823 1.00 96.81 179 ILE A C 1
ATOM 1465 O O . ILE A 1 179 ? 7.869 -9.205 11.771 1.00 96.81 179 ILE A O 1
ATOM 1469 N N . GLU A 1 180 ? 8.956 -8.397 9.986 1.00 92.38 180 GLU A N 1
ATOM 1470 C CA . GLU A 1 180 ? 10.022 -9.391 10.016 1.00 92.38 180 GLU A CA 1
ATOM 1471 C C . GLU A 1 180 ? 11.241 -8.879 10.789 1.00 92.38 180 GLU A C 1
ATOM 1473 O O . GLU A 1 180 ? 11.667 -7.731 10.658 1.00 92.38 180 GLU A O 1
ATOM 1478 N N . GLY A 1 181 ? 11.823 -9.745 11.622 1.00 88.56 181 GLY A N 1
ATOM 1479 C CA . GLY A 1 181 ? 13.041 -9.429 12.377 1.00 88.56 181 GLY A CA 1
ATOM 1480 C C . GLY A 1 181 ? 12.871 -8.404 13.509 1.00 88.56 181 GLY A C 1
ATOM 1481 O O . GLY A 1 181 ? 13.870 -7.941 14.060 1.00 88.56 181 GLY A O 1
ATOM 1482 N N . ALA A 1 182 ? 11.639 -8.048 13.886 1.00 91.44 182 ALA A N 1
ATOM 1483 C CA . ALA A 1 182 ? 11.350 -7.145 14.998 1.00 91.44 182 ALA A CA 1
ATOM 1484 C C . ALA A 1 182 ? 10.040 -7.514 15.711 1.00 91.44 182 ALA A C 1
ATOM 1486 O O . ALA A 1 182 ? 9.231 -8.262 15.177 1.00 91.44 182 ALA A O 1
ATOM 1487 N N . ASN A 1 183 ? 9.813 -6.965 16.912 1.00 93.69 183 ASN A N 1
ATOM 1488 C CA . ASN A 1 183 ? 8.515 -7.083 17.580 1.00 93.69 183 ASN A CA 1
ATOM 1489 C C . ASN A 1 183 ? 7.458 -6.268 16.801 1.00 93.69 183 ASN A C 1
ATOM 1491 O O . ASN A 1 183 ? 7.614 -5.039 16.760 1.00 93.69 183 ASN A O 1
ATOM 1495 N N . PRO A 1 184 ? 6.400 -6.888 16.237 1.00 94.75 184 PRO A N 1
ATOM 1496 C CA . PRO A 1 184 ? 5.405 -6.184 15.426 1.00 94.75 184 PRO A CA 1
ATOM 1497 C C . PRO A 1 184 ? 4.786 -4.987 16.147 1.00 94.75 184 PRO A C 1
ATOM 1499 O O . PRO A 1 184 ? 4.806 -3.871 15.639 1.00 94.75 184 PRO A O 1
ATOM 1502 N N . THR A 1 185 ? 4.381 -5.172 17.404 1.00 95.25 185 THR A N 1
ATOM 1503 C CA . THR A 1 185 ? 3.626 -4.179 18.188 1.00 95.25 185 THR A CA 1
ATOM 1504 C C . THR A 1 185 ? 4.441 -2.949 18.593 1.00 95.25 185 THR A C 1
ATOM 1506 O O . THR A 1 185 ? 3.898 -1.976 19.110 1.00 95.25 185 THR A O 1
ATOM 1509 N N . SER A 1 186 ? 5.750 -2.955 18.326 1.00 95.00 186 SER A N 1
ATOM 1510 C CA . SER A 1 186 ? 6.642 -1.808 18.531 1.00 95.00 186 SER A CA 1
ATOM 1511 C C . SER A 1 186 ? 6.806 -0.913 17.299 1.00 95.00 186 SER A C 1
ATOM 1513 O O . SER A 1 186 ? 7.551 0.068 17.359 1.00 95.00 186 SER A O 1
ATOM 1515 N N . LYS A 1 187 ? 6.195 -1.274 16.164 1.00 96.69 187 LYS A N 1
ATOM 1516 C CA . LYS A 1 187 ? 6.394 -0.608 14.872 1.00 96.69 187 LYS A CA 1
ATOM 1517 C C . LYS A 1 187 ? 5.198 0.238 14.498 1.00 96.69 187 LYS A C 1
ATOM 1519 O O . LYS A 1 187 ? 4.080 -0.115 14.813 1.00 96.69 187 LYS A O 1
ATOM 1524 N N . ASP A 1 188 ? 5.442 1.364 13.850 1.00 96.44 188 ASP A N 1
ATOM 1525 C CA . ASP A 1 188 ? 4.392 2.168 13.229 1.00 96.44 188 ASP A CA 1
ATOM 1526 C C . ASP A 1 188 ? 4.158 1.632 11.807 1.00 96.44 188 ASP A C 1
ATOM 1528 O O . ASP A 1 188 ? 5.130 1.396 11.097 1.00 96.44 188 ASP A O 1
ATOM 1532 N N . CYS A 1 189 ? 2.908 1.456 11.374 1.00 97.50 189 CYS A N 1
ATOM 1533 C CA . CYS A 1 189 ? 2.589 0.856 10.064 1.00 97.50 189 CYS A CA 1
ATOM 1534 C C . CYS A 1 189 ? 1.825 1.796 9.129 1.00 97.50 189 CYS A C 1
ATOM 1536 O O . CYS A 1 189 ? 1.941 1.706 7.904 1.00 97.50 189 CYS A O 1
ATOM 1538 N N . ILE A 1 190 ? 1.040 2.714 9.698 1.00 97.69 190 ILE A N 1
ATOM 1539 C CA . ILE A 1 190 ? 0.288 3.722 8.950 1.00 97.69 190 ILE A CA 1
ATOM 1540 C C . ILE A 1 190 ? 0.774 5.097 9.383 1.00 97.69 190 ILE A C 1
ATOM 1542 O O . ILE A 1 190 ? 0.717 5.455 10.559 1.00 97.69 190 ILE A O 1
ATOM 1546 N N . PHE A 1 191 ? 1.242 5.885 8.423 1.00 96.75 191 PHE A N 1
ATOM 1547 C CA . PHE A 1 191 ? 1.851 7.183 8.674 1.00 96.75 191 PHE A CA 1
ATOM 1548 C C . PHE A 1 191 ? 1.089 8.281 7.950 1.00 96.75 191 PHE A C 1
ATOM 1550 O O . PHE A 1 191 ? 1.004 8.284 6.722 1.00 96.75 191 PHE A O 1
ATOM 1557 N N . ILE A 1 192 ? 0.596 9.252 8.714 1.00 95.31 192 ILE A N 1
ATOM 1558 C CA . ILE A 1 192 ? -0.188 10.379 8.213 1.00 95.31 192 ILE A CA 1
ATOM 1559 C C . ILE A 1 192 ? 0.632 11.669 8.346 1.00 95.31 192 ILE A C 1
ATOM 1561 O O . ILE A 1 192 ? 1.108 12.026 9.429 1.00 95.31 192 ILE A O 1
ATOM 1565 N N . GLY A 1 193 ? 0.846 12.345 7.214 1.00 91.56 193 GLY A N 1
ATOM 1566 C CA . GLY A 1 193 ? 1.687 13.535 7.089 1.00 91.56 193 GLY A CA 1
ATOM 1567 C C . GLY A 1 193 ? 1.208 14.756 7.882 1.00 91.56 193 GLY A C 1
ATOM 1568 O O . GLY A 1 193 ? 0.092 14.816 8.385 1.00 91.56 193 GLY A O 1
ATOM 1569 N N . LYS A 1 194 ? 2.082 15.764 7.990 1.00 88.25 194 LYS A N 1
ATOM 1570 C CA . LYS A 1 194 ? 1.902 16.910 8.894 1.00 88.25 194 LYS A CA 1
ATOM 1571 C C . LYS A 1 194 ? 0.690 17.770 8.552 1.00 88.25 194 LYS A C 1
ATOM 1573 O O . LYS A 1 194 ? 0.045 18.245 9.471 1.00 88.25 194 LYS A O 1
ATOM 1578 N N . HIS A 1 195 ? 0.397 18.007 7.279 1.00 88.12 195 HIS A N 1
ATOM 1579 C CA . HIS A 1 195 ? -0.716 18.881 6.887 1.00 88.12 195 HIS A CA 1
ATOM 1580 C C . HIS A 1 195 ? -2.004 18.129 6.532 1.00 88.12 195 HIS A C 1
ATOM 1582 O O . HIS A 1 195 ? -2.879 18.707 5.896 1.00 88.12 195 HIS A O 1
ATOM 1588 N N . ALA A 1 196 ? -2.111 16.856 6.918 1.00 90.00 196 ALA A N 1
ATOM 1589 C CA . ALA A 1 196 ? -3.292 16.046 6.663 1.00 90.00 196 ALA A CA 1
ATOM 1590 C C . ALA A 1 196 ? -4.522 16.551 7.433 1.00 90.00 196 ALA A C 1
ATOM 1592 O O . ALA A 1 196 ? -4.416 16.903 8.613 1.00 90.00 196 ALA A O 1
ATOM 1593 N N . ASN A 1 197 ? -5.701 16.515 6.813 1.00 91.31 197 ASN A N 1
ATOM 1594 C CA . ASN A 1 197 ? -6.954 16.683 7.543 1.00 91.31 197 ASN A CA 1
ATOM 1595 C C . ASN A 1 197 ? -7.347 15.360 8.212 1.00 91.31 197 ASN A C 1
ATOM 1597 O O . ASN A 1 197 ? -8.001 14.525 7.596 1.00 91.31 197 ASN A O 1
ATOM 1601 N N . LEU A 1 198 ? -6.980 15.161 9.483 1.00 92.62 198 LEU A N 1
ATOM 1602 C CA . LEU A 1 198 ? -7.214 13.885 10.179 1.00 92.62 198 LEU A CA 1
ATOM 1603 C C . LEU A 1 198 ? -8.681 13.419 10.187 1.00 92.62 198 LEU A C 1
ATOM 1605 O O . LEU A 1 198 ? -8.919 12.220 10.212 1.00 92.62 198 LEU A O 1
ATOM 1609 N N . ASN A 1 199 ? -9.657 14.330 10.095 1.00 93.56 199 ASN A N 1
ATOM 1610 C CA . ASN A 1 199 ? -11.083 13.976 10.013 1.00 93.56 199 ASN A CA 1
ATOM 1611 C C . ASN A 1 199 ? -11.485 13.353 8.664 1.00 93.56 199 ASN A C 1
ATOM 1613 O O . ASN A 1 199 ? -12.654 13.038 8.458 1.00 93.56 199 ASN A O 1
ATOM 1617 N N . GLN A 1 200 ? -10.555 13.277 7.715 1.00 95.00 200 GLN A N 1
ATOM 1618 C CA . GLN A 1 200 ? -10.722 12.678 6.392 1.00 95.00 200 GLN A CA 1
ATOM 1619 C C . GLN A 1 200 ? -9.877 11.411 6.228 1.00 95.00 200 GLN A C 1
ATOM 1621 O O . GLN A 1 200 ? -9.841 10.849 5.138 1.00 95.00 200 GLN A O 1
ATOM 1626 N N . HIS A 1 201 ? -9.193 10.969 7.287 1.00 96.12 201 HIS A N 1
ATOM 1627 C CA . HIS A 1 201 ? -8.458 9.711 7.321 1.00 96.12 201 HIS A CA 1
ATOM 1628 C C . HIS A 1 201 ? -9.168 8.741 8.265 1.00 96.12 201 HIS A C 1
ATOM 1630 O O . HIS A 1 201 ? -9.116 8.884 9.483 1.00 96.12 201 HIS A O 1
ATOM 1636 N N . HIS A 1 202 ? -9.805 7.738 7.681 1.00 97.12 202 HIS A N 1
ATOM 1637 C CA . HIS A 1 202 ? -10.610 6.735 8.361 1.00 97.12 202 HIS A CA 1
ATOM 1638 C C . HIS A 1 202 ? -9.780 5.456 8.486 1.00 97.12 202 HIS A C 1
ATOM 1640 O O . HIS A 1 202 ? -9.647 4.693 7.524 1.00 97.12 202 HIS A O 1
ATOM 1646 N N . VAL A 1 203 ? -9.152 5.244 9.644 1.00 97.19 203 VAL A N 1
ATOM 1647 C CA . VAL A 1 203 ? -8.372 4.025 9.910 1.00 97.19 203 VAL A CA 1
ATOM 1648 C C . VAL A 1 203 ? -9.199 3.095 10.780 1.00 97.19 203 VAL A C 1
ATOM 1650 O O . VAL A 1 203 ? -9.532 3.444 11.907 1.00 97.19 203 VAL A O 1
ATOM 1653 N N . TYR A 1 204 ? -9.522 1.917 10.264 1.00 97.19 204 TYR A N 1
ATOM 1654 C CA . TYR A 1 204 ? -10.335 0.932 10.971 1.00 97.19 204 TYR A CA 1
ATOM 1655 C C . TYR A 1 204 ? -9.487 0.033 11.872 1.00 97.19 204 TYR A C 1
ATOM 1657 O O . TYR A 1 204 ? -8.295 -0.182 11.627 1.00 97.19 204 TYR A O 1
ATOM 1665 N N . ASP A 1 205 ? -10.098 -0.489 12.930 1.00 95.06 205 ASP A N 1
ATOM 1666 C CA . ASP A 1 205 ? -9.450 -1.403 13.872 1.00 95.06 205 ASP A CA 1
ATOM 1667 C C . ASP A 1 205 ? -9.147 -2.787 13.253 1.00 95.06 205 ASP A C 1
ATOM 1669 O O . ASP A 1 205 ? -8.289 -3.523 13.724 1.00 95.06 205 ASP A O 1
ATOM 1673 N N . ASP A 1 206 ? -9.721 -3.127 12.108 1.00 94.88 206 ASP A N 1
ATOM 1674 C CA . ASP A 1 206 ? -9.413 -4.361 11.379 1.00 94.88 206 ASP A CA 1
ATOM 1675 C C . ASP A 1 206 ? -8.058 -4.350 10.629 1.00 94.88 206 ASP A C 1
ATOM 1677 O O . ASP A 1 206 ? -7.716 -5.329 9.962 1.00 94.88 206 ASP A O 1
ATOM 1681 N N . ASN A 1 207 ? -7.252 -3.287 10.759 1.00 97.12 207 ASN A N 1
ATOM 1682 C CA . ASN A 1 207 ? -5.842 -3.298 10.356 1.00 97.12 207 ASN A CA 1
ATOM 1683 C C . ASN A 1 207 ? -4.979 -3.927 11.461 1.00 97.12 207 ASN A C 1
ATOM 1685 O O . ASN A 1 207 ? -4.812 -3.334 12.529 1.00 97.12 207 ASN A O 1
ATOM 1689 N N . ILE A 1 208 ? -4.393 -5.097 11.199 1.00 97.19 208 ILE A N 1
ATOM 1690 C CA . ILE A 1 208 ? -3.763 -5.934 12.234 1.00 97.19 208 ILE A CA 1
ATOM 1691 C C . ILE A 1 208 ? -2.326 -6.343 11.905 1.00 97.19 208 ILE A C 1
ATOM 1693 O O . ILE A 1 208 ? -1.931 -6.418 10.740 1.00 97.19 208 ILE A O 1
ATOM 1697 N N . TYR A 1 209 ? -1.564 -6.688 12.941 1.00 98.19 209 TYR A N 1
ATOM 1698 C CA . TYR A 1 209 ? -0.299 -7.404 12.785 1.00 98.19 209 TYR A CA 1
ATOM 1699 C C . TYR A 1 209 ? -0.525 -8.897 12.549 1.00 98.19 209 TYR A C 1
ATOM 1701 O O . TYR A 1 209 ? -1.230 -9.560 13.317 1.00 98.19 209 TYR A O 1
ATOM 1709 N N . GLU A 1 210 ? 0.145 -9.462 11.546 1.00 97.25 210 GLU A N 1
ATOM 1710 C CA . GLU A 1 210 ? 0.196 -10.913 11.369 1.00 97.25 210 GLU A CA 1
ATOM 1711 C C . GLU A 1 210 ? 0.935 -11.581 12.539 1.00 97.25 210 GLU A C 1
ATOM 1713 O O . GLU A 1 210 ? 1.892 -11.042 13.095 1.00 97.25 210 GLU A O 1
ATOM 1718 N N . GLY A 1 211 ? 0.481 -12.775 12.927 1.00 93.94 211 GLY A N 1
ATOM 1719 C CA . GLY A 1 211 ? 1.147 -13.595 13.943 1.00 93.94 211 GLY A CA 1
ATOM 1720 C C . GLY A 1 211 ? 0.904 -13.178 15.399 1.00 93.94 211 GLY A C 1
ATOM 1721 O O . GLY A 1 211 ? 1.413 -13.840 16.301 1.00 93.94 211 GLY A O 1
ATOM 1722 N N . THR A 1 212 ? 0.112 -12.135 15.655 1.00 94.88 212 THR A N 1
ATOM 1723 C CA . THR A 1 212 ? -0.302 -11.750 17.016 1.00 94.88 212 THR A CA 1
ATOM 1724 C C . THR A 1 212 ? -1.504 -12.574 17.491 1.00 94.88 212 THR A C 1
ATOM 1726 O O . THR A 1 212 ? -2.330 -13.027 16.695 1.00 94.88 212 THR A O 1
ATOM 1729 N N . THR A 1 213 ? -1.585 -12.872 18.793 1.00 91.38 213 THR A N 1
ATOM 1730 C CA . THR A 1 213 ? -2.709 -13.623 19.383 1.00 91.38 213 THR A CA 1
ATOM 1731 C C . THR A 1 213 ? -3.042 -13.086 20.785 1.00 91.38 213 THR A C 1
ATOM 1733 O O . THR A 1 213 ? -2.235 -13.28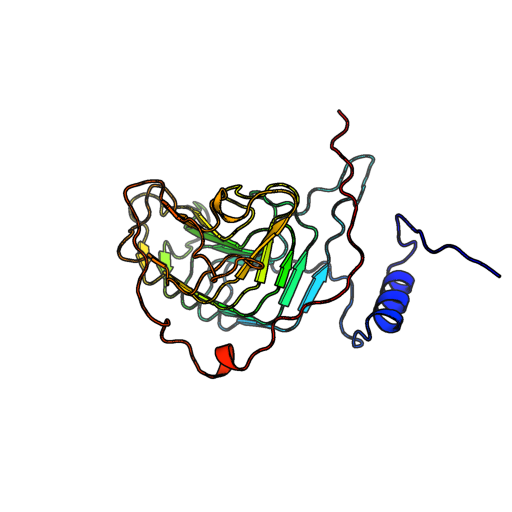1 21.697 1.00 91.38 213 THR A O 1
ATOM 1736 N N . PRO A 1 214 ? -4.225 -12.463 20.990 1.00 90.94 214 PRO A N 1
ATOM 1737 C CA . PRO A 1 214 ? -5.243 -12.154 19.972 1.00 90.94 214 PRO A CA 1
ATOM 1738 C C . PRO A 1 214 ? -4.703 -11.203 18.884 1.00 90.94 214 PRO A C 1
ATOM 1740 O O . PRO A 1 214 ? -3.653 -10.603 19.101 1.00 90.94 214 PRO A O 1
ATOM 1743 N N . PRO A 1 215 ? -5.374 -11.075 17.721 1.00 92.38 215 PRO A N 1
ATOM 1744 C CA . PRO A 1 215 ? -4.975 -10.103 16.708 1.00 92.38 215 PRO A CA 1
ATOM 1745 C C . PRO A 1 215 ? -4.876 -8.699 17.308 1.00 92.38 215 PRO A C 1
ATOM 1747 O O . PRO A 1 215 ? -5.840 -8.208 17.896 1.00 92.38 215 PRO A O 1
ATOM 1750 N N . GLU A 1 216 ? -3.710 -8.078 17.174 1.00 95.81 216 GLU A N 1
ATOM 1751 C CA . GLU A 1 216 ? -3.453 -6.723 17.652 1.00 95.81 216 GLU A CA 1
ATOM 1752 C C . GLU A 1 216 ? -3.534 -5.717 16.504 1.00 95.81 216 GLU A C 1
ATOM 1754 O O . GLU A 1 216 ? -3.007 -5.950 15.412 1.00 95.81 216 GLU A O 1
ATOM 1759 N N . HIS A 1 217 ? -4.175 -4.582 16.778 1.00 95.50 217 HIS A N 1
ATOM 1760 C CA . HIS A 1 217 ? -4.286 -3.453 15.860 1.00 95.50 217 HIS A CA 1
ATOM 1761 C C . HIS A 1 217 ? -2.911 -2.831 15.594 1.00 95.50 217 HIS A C 1
ATOM 1763 O O . HIS A 1 217 ? -2.082 -2.723 16.502 1.00 95.50 217 HIS A O 1
ATOM 1769 N N . VAL A 1 218 ? -2.668 -2.387 14.363 1.00 96.44 218 VAL A N 1
ATOM 1770 C CA . VAL A 1 218 ? -1.385 -1.766 14.003 1.00 96.44 218 VAL A CA 1
ATOM 1771 C C . VAL A 1 218 ? -1.184 -0.390 14.624 1.00 96.44 218 VAL A C 1
ATOM 1773 O O . VAL A 1 218 ? -2.146 0.323 14.846 1.00 96.44 218 VAL A O 1
ATOM 1776 N N . ASN A 1 219 ? 0.049 0.064 14.853 1.00 96.69 219 ASN A N 1
ATOM 1777 C CA . ASN A 1 219 ? 0.250 1.432 15.336 1.00 96.69 219 ASN A CA 1
ATOM 1778 C C . ASN A 1 219 ? 0.123 2.442 14.188 1.00 96.69 219 ASN A C 1
ATOM 1780 O O . ASN A 1 219 ? 0.596 2.219 13.065 1.00 96.69 219 ASN A O 1
ATOM 1784 N N . ILE A 1 220 ? -0.480 3.589 14.504 1.00 96.06 220 ILE A N 1
ATOM 1785 C CA . ILE A 1 220 ? -0.657 4.719 13.592 1.00 96.06 220 ILE A CA 1
ATOM 1786 C C . ILE A 1 220 ? 0.181 5.887 14.092 1.00 96.06 220 ILE A C 1
ATOM 1788 O O . ILE A 1 220 ? 0.100 6.280 15.257 1.00 96.06 220 ILE A O 1
ATOM 1792 N N . LYS A 1 221 ? 0.914 6.515 13.178 1.00 95.31 221 LYS A N 1
ATOM 1793 C CA . LYS A 1 221 ? 1.659 7.738 13.446 1.00 95.31 221 LYS A CA 1
ATOM 1794 C C . LYS A 1 221 ? 1.136 8.894 12.617 1.00 95.31 221 LYS A C 1
ATOM 1796 O O . LYS A 1 221 ? 1.460 9.033 11.440 1.00 95.31 221 LYS A O 1
ATOM 1801 N N . ALA A 1 222 ? 0.380 9.773 13.262 1.00 93.94 222 ALA A N 1
ATOM 1802 C CA . ALA A 1 222 ? 0.023 11.071 12.708 1.00 93.94 222 ALA A CA 1
ATOM 1803 C C . ALA A 1 222 ? 1.055 12.123 13.136 1.00 93.94 222 ALA A C 1
ATOM 1805 O O . ALA A 1 222 ? 1.388 12.250 14.312 1.00 93.94 222 ALA A O 1
ATOM 1806 N N . ALA A 1 223 ? 1.585 12.891 12.183 1.00 89.25 223 ALA A N 1
ATOM 1807 C CA . ALA A 1 223 ? 2.559 13.943 12.483 1.00 89.25 223 ALA A CA 1
ATOM 1808 C C . ALA A 1 223 ? 1.940 15.148 13.220 1.00 89.25 223 ALA A C 1
ATOM 1810 O O . ALA A 1 223 ? 2.669 15.932 13.832 1.00 89.25 223 ALA A O 1
ATOM 1811 N N . GLN A 1 224 ? 0.616 15.307 13.162 1.00 85.62 224 GLN A N 1
ATOM 1812 C CA . GLN A 1 224 ? -0.133 16.287 13.941 1.00 85.62 224 GLN A CA 1
ATOM 1813 C C . GLN A 1 224 ? -1.332 15.610 14.593 1.00 85.62 224 GLN A C 1
ATOM 1815 O O . GLN A 1 224 ? -2.127 14.998 13.896 1.00 85.62 224 GLN A O 1
ATOM 1820 N N . GLY A 1 225 ? -1.474 15.765 15.910 1.00 86.12 225 GLY A N 1
ATOM 1821 C CA . GLY A 1 225 ? -2.609 15.235 16.663 1.00 86.12 225 GLY A CA 1
ATOM 1822 C C . GLY A 1 225 ? -2.581 13.720 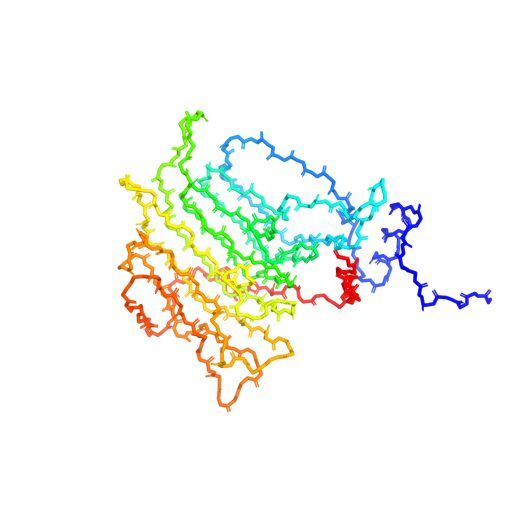16.865 1.00 86.12 225 GLY A C 1
ATOM 1823 O O . GLY A 1 225 ? -1.560 13.061 16.675 1.00 86.12 225 GLY A O 1
ATOM 1824 N N . THR A 1 226 ? -3.731 13.194 17.276 1.00 87.44 226 THR A N 1
ATOM 1825 C CA . THR A 1 226 ? -3.968 11.765 17.481 1.00 87.44 226 THR A CA 1
ATOM 1826 C C . THR A 1 226 ? -5.069 11.337 16.529 1.00 87.44 226 THR A C 1
ATOM 1828 O O . THR A 1 226 ? -6.127 11.963 16.494 1.00 87.44 226 THR A O 1
ATOM 1831 N N . LEU A 1 227 ? -4.817 10.279 15.764 1.00 90.62 227 LEU A N 1
ATOM 1832 C CA . LEU A 1 227 ? -5.845 9.610 14.982 1.00 90.62 227 LEU A CA 1
ATOM 1833 C C . LEU A 1 227 ? -6.345 8.414 15.793 1.00 90.62 227 LEU A C 1
ATOM 1835 O O . LEU A 1 227 ? -5.543 7.667 16.354 1.00 90.62 227 LEU A O 1
ATOM 1839 N N . HIS A 1 228 ? -7.661 8.273 15.892 1.00 88.12 228 HIS A N 1
ATOM 1840 C CA . HIS A 1 228 ? -8.301 7.163 16.588 1.00 88.12 228 HIS A CA 1
ATOM 1841 C C . HIS A 1 228 ? -8.847 6.169 15.575 1.00 88.12 228 HIS A C 1
ATOM 1843 O O . HIS A 1 228 ? -9.255 6.562 14.484 1.00 88.12 228 HIS A O 1
ATOM 1849 N N . PHE A 1 229 ? -8.870 4.897 15.958 1.00 92.00 229 PHE A N 1
ATOM 1850 C CA . PHE A 1 229 ? -9.518 3.882 15.148 1.00 92.00 229 PHE A CA 1
ATOM 1851 C C . PHE A 1 229 ? -11.017 4.125 15.050 1.00 92.00 229 PHE A C 1
ATOM 1853 O O . PHE A 1 229 ? -11.671 4.485 16.033 1.00 92.00 229 PHE A O 1
ATOM 1860 N N . GLU A 1 230 ? -11.553 3.848 13.872 1.00 92.94 230 GLU A N 1
ATOM 1861 C CA . GLU A 1 230 ? -12.970 3.598 13.682 1.00 92.94 230 GLU A CA 1
ATOM 1862 C C . GLU A 1 230 ? -13.264 2.131 13.989 1.00 92.94 230 GLU A C 1
ATOM 1864 O O . GLU A 1 230 ? -12.514 1.236 13.598 1.00 92.94 230 GLU A O 1
ATOM 1869 N N . SER A 1 231 ? -14.349 1.891 14.721 1.00 84.19 231 SER A N 1
ATOM 1870 C CA . SER A 1 231 ? -14.782 0.542 15.061 1.00 84.19 231 SER A CA 1
ATOM 1871 C C . SER A 1 231 ? -15.647 -0.063 13.959 1.00 84.19 231 SER A C 1
ATOM 1873 O O . SER A 1 231 ? -16.438 0.623 13.306 1.00 84.19 231 SER A O 1
ATOM 1875 N N . GLY A 1 232 ? -15.543 -1.381 13.798 1.00 77.44 232 GLY A N 1
ATOM 1876 C CA . GLY A 1 232 ? -16.322 -2.138 12.821 1.00 77.44 232 GLY A CA 1
ATOM 1877 C C . GLY A 1 232 ? -15.566 -2.347 11.513 1.00 77.44 232 GLY A C 1
ATOM 1878 O O . GLY A 1 232 ? -14.344 -2.352 11.482 1.00 77.44 232 GLY A O 1
ATOM 1879 N N . SER A 1 233 ? -16.294 -2.566 10.421 1.00 75.25 233 SER A N 1
ATOM 1880 C CA . SER A 1 233 ? -15.692 -2.772 9.102 1.00 75.25 233 SER A CA 1
ATOM 1881 C C . SER A 1 233 ? -16.065 -1.626 8.183 1.00 75.25 233 SER A C 1
ATOM 1883 O O . SER A 1 233 ? -17.231 -1.222 8.133 1.00 75.25 233 SER A O 1
ATOM 1885 N N . ALA A 1 234 ? -15.093 -1.146 7.412 1.00 84.94 234 ALA A N 1
ATOM 1886 C CA . ALA A 1 234 ? -15.367 -0.197 6.347 1.00 84.94 234 ALA A CA 1
ATOM 1887 C C . ALA A 1 234 ? -16.433 -0.760 5.389 1.00 84.94 234 ALA A C 1
ATOM 1889 O O . ALA A 1 234 ? -16.485 -1.963 5.111 1.00 84.94 234 ALA A O 1
ATOM 1890 N N . SER A 1 235 ? -17.279 0.119 4.848 1.00 85.69 235 SER A N 1
ATOM 1891 C CA . SER A 1 235 ? -18.224 -0.257 3.795 1.00 85.69 235 SER A CA 1
ATOM 1892 C C . SER A 1 235 ? -17.465 -0.512 2.494 1.00 85.69 235 SER A C 1
ATOM 1894 O O . SER A 1 235 ? -17.231 0.402 1.705 1.00 85.69 235 SER A O 1
ATOM 1896 N N . VAL A 1 236 ? -17.086 -1.766 2.269 1.00 85.31 236 VAL A N 1
ATOM 1897 C CA . VAL A 1 236 ? -16.306 -2.188 1.105 1.00 85.31 236 VAL A CA 1
ATOM 1898 C C . VAL A 1 236 ? -17.196 -2.960 0.122 1.00 85.31 236 VAL A C 1
ATOM 1900 O O . VAL A 1 236 ? -17.954 -3.837 0.551 1.00 85.31 236 VAL A O 1
ATOM 1903 N N . PRO A 1 237 ? -17.130 -2.675 -1.197 1.00 84.56 237 PRO A N 1
ATOM 1904 C CA . PRO A 1 237 ? -17.812 -3.477 -2.210 1.00 84.56 237 PRO A CA 1
ATOM 1905 C C . PRO A 1 237 ? -17.527 -4.977 -2.062 1.00 84.56 237 PRO A C 1
ATOM 1907 O O . PRO A 1 237 ? -16.380 -5.384 -1.871 1.00 84.56 237 PRO A O 1
ATOM 1910 N N . ARG A 1 238 ? -18.571 -5.811 -2.186 1.00 80.00 238 ARG A N 1
ATOM 1911 C CA . ARG A 1 238 ? -18.464 -7.277 -2.025 1.00 80.00 238 ARG A CA 1
ATOM 1912 C C . ARG A 1 238 ? -17.406 -7.901 -2.934 1.00 80.00 238 ARG A C 1
ATOM 1914 O O . ARG A 1 238 ? -16.774 -8.873 -2.530 1.00 80.00 238 ARG A O 1
ATOM 1921 N N . ASP A 1 239 ? -17.196 -7.320 -4.111 1.00 84.44 239 ASP A N 1
ATOM 1922 C CA . ASP A 1 239 ? -16.213 -7.792 -5.083 1.00 84.44 239 ASP A CA 1
ATOM 1923 C C . ASP A 1 239 ? -14.796 -7.798 -4.489 1.00 84.44 239 ASP A C 1
ATOM 1925 O O . ASP A 1 239 ? -14.075 -8.777 -4.653 1.00 84.44 239 ASP A O 1
ATOM 1929 N N . TYR A 1 240 ? -14.422 -6.785 -3.698 1.00 88.69 240 TYR A N 1
ATOM 1930 C CA . TYR A 1 240 ? -13.095 -6.721 -3.071 1.00 88.69 240 TYR A CA 1
ATOM 1931 C C . TYR A 1 240 ? -12.943 -7.673 -1.881 1.00 88.69 240 TYR A C 1
ATOM 1933 O O . TYR A 1 240 ? -11.840 -8.131 -1.593 1.00 88.69 240 TYR A O 1
ATOM 1941 N N . VAL A 1 241 ? -14.040 -8.003 -1.196 1.00 88.12 241 VAL A N 1
ATOM 1942 C CA . VAL A 1 241 ? -14.033 -8.979 -0.093 1.00 88.12 241 VAL A CA 1
ATOM 1943 C C . VAL A 1 241 ? -13.793 -10.399 -0.622 1.00 88.12 241 VAL A C 1
ATOM 1945 O O . VAL A 1 241 ? -13.122 -11.197 0.029 1.00 88.12 241 VAL A O 1
ATOM 1948 N N . ALA A 1 242 ? -14.315 -10.713 -1.811 1.00 85.69 242 ALA A N 1
ATOM 1949 C CA . ALA A 1 242 ? -14.192 -12.031 -2.438 1.00 85.69 242 ALA A CA 1
ATOM 1950 C C . ALA A 1 242 ? -12.827 -12.286 -3.115 1.00 85.69 242 ALA A C 1
ATOM 1952 O O . ALA A 1 242 ? -12.499 -13.431 -3.429 1.00 85.69 242 ALA A O 1
ATOM 1953 N N . MET A 1 243 ? -12.035 -11.238 -3.345 1.00 89.25 243 MET A N 1
ATOM 1954 C CA . MET A 1 243 ? -10.712 -11.307 -3.975 1.00 89.25 243 MET A CA 1
ATOM 1955 C C . MET A 1 243 ? -9.669 -12.013 -3.095 1.00 89.25 243 MET A C 1
ATOM 1957 O O . MET A 1 243 ? -9.710 -11.956 -1.860 1.00 89.25 243 MET A O 1
ATOM 1961 N N . THR A 1 244 ? -8.671 -12.634 -3.725 1.00 87.56 244 THR A N 1
ATOM 1962 C CA . THR A 1 244 ? -7.606 -13.381 -3.036 1.00 87.56 244 THR A CA 1
ATOM 1963 C C . THR A 1 244 ? -6.294 -12.606 -3.061 1.00 87.56 244 THR A C 1
ATOM 1965 O O . THR A 1 244 ? -5.849 -12.159 -4.112 1.00 87.56 244 THR A O 1
ATOM 1968 N N . VAL A 1 245 ? -5.632 -12.492 -1.906 1.00 91.69 245 VAL A N 1
ATOM 1969 C CA . VAL A 1 245 ? -4.285 -11.909 -1.844 1.00 91.69 245 VAL A CA 1
ATOM 1970 C C . VAL A 1 245 ? -3.283 -12.882 -2.477 1.00 91.69 245 VAL A C 1
ATOM 1972 O O . VAL A 1 245 ? -3.158 -14.013 -1.993 1.00 91.69 245 VAL A O 1
ATOM 1975 N N . PRO A 1 246 ? -2.536 -12.481 -3.519 1.00 85.69 246 PRO A N 1
ATOM 1976 C CA . PRO A 1 246 ? -1.644 -13.379 -4.243 1.00 85.69 246 PRO A CA 1
ATOM 1977 C C . PRO A 1 246 ? -0.335 -13.613 -3.470 1.00 85.69 246 PRO A C 1
ATOM 1979 O O . PRO A 1 246 ? 0.680 -12.974 -3.732 1.00 85.69 246 PRO A O 1
ATOM 1982 N N . ARG A 1 247 ? -0.322 -14.535 -2.501 1.00 85.44 247 ARG A N 1
ATOM 1983 C CA . ARG A 1 247 ? 0.912 -14.926 -1.794 1.00 85.44 247 ARG A CA 1
ATOM 1984 C C . ARG A 1 247 ? 1.708 -15.935 -2.634 1.00 85.44 247 ARG A C 1
ATOM 1986 O O . ARG A 1 247 ? 1.376 -17.118 -2.657 1.00 85.44 247 ARG A O 1
ATOM 1993 N N . TYR A 1 248 ? 2.762 -15.491 -3.319 1.00 75.88 248 TYR A N 1
ATOM 1994 C CA . TYR A 1 248 ? 3.645 -16.378 -4.090 1.00 75.88 248 TYR A CA 1
ATOM 1995 C C . TYR A 1 248 ? 4.921 -16.736 -3.322 1.00 75.88 248 TYR A C 1
ATOM 1997 O O . TYR A 1 248 ? 5.584 -15.867 -2.756 1.00 75.88 248 TYR A O 1
ATOM 2005 N N . ASN A 1 249 ? 5.325 -18.008 -3.380 1.00 69.31 249 ASN A N 1
ATOM 2006 C CA . ASN A 1 249 ? 6.594 -18.484 -2.825 1.00 69.31 249 ASN A CA 1
ATOM 2007 C C . ASN A 1 249 ? 7.764 -18.174 -3.779 1.00 69.31 249 ASN A C 1
ATOM 2009 O O . ASN A 1 249 ? 8.295 -19.051 -4.457 1.00 69.31 249 ASN A O 1
ATOM 2013 N N . ILE A 1 250 ? 8.133 -16.897 -3.880 1.00 67.19 250 ILE A N 1
ATOM 2014 C CA . ILE A 1 250 ? 9.287 -16.449 -4.667 1.00 67.19 250 ILE A CA 1
ATOM 2015 C C . ILE A 1 250 ? 10.493 -16.343 -3.734 1.00 67.19 250 ILE A C 1
ATOM 2017 O O . ILE A 1 250 ? 10.460 -15.570 -2.774 1.00 67.19 250 ILE A O 1
ATOM 2021 N N . ALA A 1 251 ? 11.576 -17.062 -4.050 1.00 63.94 251 ALA A N 1
ATOM 2022 C CA . ALA A 1 251 ? 12.809 -17.062 -3.261 1.00 63.94 251 ALA A CA 1
ATOM 2023 C C . ALA A 1 251 ? 13.242 -15.639 -2.867 1.00 63.94 251 ALA A C 1
ATOM 2025 O O . ALA A 1 251 ? 13.268 -14.720 -3.696 1.00 63.94 251 ALA A O 1
ATOM 2026 N N . GLN A 1 252 ? 13.545 -15.441 -1.586 1.00 61.34 252 GLN A N 1
ATOM 2027 C CA . GLN A 1 252 ? 13.937 -14.139 -1.059 1.00 61.34 252 GLN A CA 1
ATOM 2028 C C . GLN A 1 252 ? 15.298 -13.718 -1.620 1.00 61.34 252 GLN A C 1
ATOM 2030 O O . GLN A 1 252 ? 16.214 -14.527 -1.765 1.00 61.34 252 GLN A O 1
ATOM 2035 N N . TYR A 1 253 ? 15.431 -12.434 -1.948 1.00 59.19 253 TYR A N 1
ATOM 2036 C CA . TYR A 1 253 ? 16.736 -11.873 -2.272 1.00 59.19 253 TYR A CA 1
ATOM 2037 C C . TYR A 1 253 ? 17.424 -11.527 -0.955 1.00 59.19 253 TYR A C 1
ATOM 2039 O O . TYR A 1 253 ? 16.863 -10.767 -0.175 1.00 59.19 253 TYR A O 1
ATOM 2047 N N . ALA A 1 254 ? 18.642 -12.013 -0.720 1.00 56.12 254 ALA A N 1
ATOM 2048 C CA . ALA A 1 254 ? 19.493 -11.397 0.291 1.00 56.12 254 ALA A CA 1
ATOM 2049 C C . ALA A 1 254 ? 19.846 -9.985 -0.214 1.00 56.12 254 ALA A C 1
ATOM 2051 O O . ALA A 1 254 ? 20.466 -9.883 -1.284 1.00 56.12 254 ALA A O 1
ATOM 2052 N N . PRO A 1 255 ? 19.445 -8.892 0.461 1.00 52.03 255 PRO A N 1
ATOM 2053 C CA . PRO A 1 255 ? 19.916 -7.566 0.089 1.00 52.03 255 PRO A CA 1
ATOM 2054 C C . PRO A 1 255 ? 21.440 -7.593 0.171 1.00 52.03 255 PRO A C 1
ATOM 2056 O O . PRO A 1 255 ? 21.993 -8.060 1.170 1.00 52.03 255 PRO A O 1
ATOM 2059 N N . LYS A 1 256 ? 22.151 -7.121 -0.859 1.00 49.03 256 LYS A N 1
ATOM 2060 C CA . LYS A 1 256 ? 23.555 -6.783 -0.628 1.00 49.03 256 LYS A CA 1
ATOM 2061 C C . LYS A 1 256 ? 23.534 -5.663 0.402 1.00 49.03 256 LYS A C 1
ATOM 2063 O O . LYS A 1 256 ? 23.043 -4.577 0.105 1.00 49.03 256 LYS A O 1
ATOM 2068 N N . SER A 1 257 ? 24.034 -5.947 1.605 1.00 43.03 257 SER A N 1
ATOM 2069 C CA . SER A 1 257 ? 24.403 -4.913 2.565 1.00 43.03 257 SER A CA 1
ATOM 2070 C C . SER A 1 257 ? 25.122 -3.818 1.790 1.00 43.03 257 SER A C 1
ATOM 2072 O O . SER A 1 257 ? 26.041 -4.135 1.027 1.00 43.03 257 SER A O 1
ATOM 2074 N N . SER A 1 258 ? 24.698 -2.567 1.941 1.00 38.31 258 SER A N 1
ATOM 2075 C CA . SER A 1 258 ? 25.463 -1.421 1.468 1.00 38.31 258 SER A CA 1
ATOM 2076 C C . SER A 1 258 ? 26.814 -1.442 2.186 1.00 38.31 258 SER A C 1
ATOM 2078 O O . SER A 1 258 ? 26.960 -0.926 3.289 1.00 38.31 258 SER A O 1
ATOM 2080 N N . SER A 1 259 ? 27.776 -2.157 1.615 1.00 31.19 259 SER A N 1
ATOM 2081 C CA . SER A 1 259 ? 29.167 -2.132 2.023 1.00 31.19 259 SER A CA 1
ATOM 2082 C C . SER A 1 259 ? 29.787 -0.898 1.380 1.00 31.19 259 SER A C 1
ATOM 2084 O O . SER A 1 259 ? 30.002 -0.903 0.165 1.00 31.19 259 SER A O 1
ATOM 2086 N N . GLY A 1 260 ? 30.046 0.129 2.192 1.00 32.81 260 GLY A N 1
ATOM 2087 C CA . GLY A 1 260 ? 30.753 1.355 1.809 1.00 32.81 260 GLY A CA 1
ATOM 2088 C C . GLY A 1 260 ? 30.010 2.607 2.221 1.00 32.81 260 GLY A C 1
ATOM 2089 O O . GLY A 1 260 ? 29.217 3.088 1.386 1.00 32.81 260 GLY A O 1
#

pLDDT: mean 80.81, std 18.36, range [31.16, 98.62]

InterPro domains:
  IPR011050 Pectin lyase fold/virulence factor [SSF51126] (39-185)

Sequence (260 aa):
MDNELGTTYWPTLKRKLQFLKNELNLCDDQGFWKSSIYHGFNNDSAIEKNIFNGSPNYVRNGSIEHKDHAVYLKAFHNLNFTENYVRGWDPDSSGGIKARNGEDLVIARNYVDDTGILLYIHKQVVRPLPLFLKNVLVYGNHIVERTKPGDRKSGIFYLEPYQNFTDENLVYAGNVFEIEGANPTSKDCIFIGKHANLNQHHVYDDNIYEGTTPPEHVNIKAAQGTLHFESGSASVPRDYVAMTVPRYNIAQYAPKSSSG

Foldseek 3Di:
DDDDPDDPDDPDQVRVVVCCCVVQVDDPPQGPDPDDPPDQEAEPEEAEQHEQDEALQDDDPRHRDQAQESAAAHLYEQYEAYQYEHDNHALDPRYYHAHEAYENYENFLEEAEQWEYHYEQDDDPPDDGHNEYEHYHDYQYEFEHAPDFQDCRSAYHYAARDPPGDYAAHEYAQYEYEYPPDDQQVHAHAEAYDHDPLVRYAYAQNHFYPPDVVTGGHHYHYPDDDRDHDYDGDPDPPVRVPDHRDDTPDDDDDNPDPDD

Organism: Paramuricea clavata (NCBI:txid317549)